Protein AF-0000000066121115 (afdb_homodimer)

InterPro domains:
  IPR004821 Cytidyltransferase-like domain [PF01467] (6-135)
  IPR004821 Cytidyltransferase-like domain [TIGR00125] (3-65)
  IPR014729 Rossmann-like alpha/beta/alpha sandwich fold [G3DSA:3.40.50.620] (1-118)
  IPR024902 FAD synthase RibL [MF_02115] (2-142)
  IPR050385 Archaeal FAD synthase [PTHR43793] (5-136)

Secondary structure (DSSP, 8-state):
-PEEEEEE---S--HHHHHHHHHHHTTSSEEEEEEPPGGG--SSPPPSS-HHHHHHHHHTBTT-SEEEE--SS-THHHHHHH--SEEEE-TT-HHHHHHHHHHHHHHT---EEEEPPP---SSTT---SHHHHHHHHHHHH-/-PEEEEEE---S--HHHHHHHHHHHTTSSEEEEEEPPGGG--SSPPPSS-HHHHHHHHHTBTT-SEEEE--SS-THHHHHHH--SEEEE-TT-HHHHHHHHHHHHHHT---EEEEPPP---SSTT---SHHHHHHHHHHHH-

Nearest PDB structures (foldseek):
  3glv-assembly1_B  TM=9.578E-01  e=1.097E-13  Thermoplasma volcanium GSS1
  5x3d-assembly1_A-2  TM=8.198E-01  e=6.774E-08  Streptomyces wedmorensis
  7yy8-assembly1_B-2  TM=6.835E-01  e=1.462E-06  Mycobacteroides abscessus
  3otw-assembly1_C  TM=7.338E-01  e=8.540E-06  Helicobacter pylori 26695
  3pxu-assembly1_A  TM=7.415E-01  e=1.109E-05  Burkholderia pseudomallei 1710b

Solvent-accessible surface area (backbone atoms only — not comparable to full-atom values): 15737 Å² total; per-residue (Å²): 134,42,32,16,33,38,66,45,64,59,56,58,83,35,63,40,55,53,51,42,48,49,50,37,28,72,71,27,77,39,21,36,35,36,24,44,31,58,83,62,43,74,92,50,80,65,58,89,55,47,52,68,54,33,24,53,57,50,46,44,27,53,63,40,73,40,50,36,71,44,39,82,85,43,76,56,57,56,47,62,74,67,59,39,47,29,38,36,36,54,58,84,47,65,81,48,52,65,56,49,51,49,53,31,54,77,69,68,49,82,52,46,79,46,70,31,74,80,81,75,71,89,51,92,78,54,55,61,42,49,68,57,50,51,51,49,43,34,68,72,72,85,134,44,32,14,31,37,67,45,62,58,57,58,84,35,61,41,56,52,52,42,47,51,52,38,29,73,70,28,78,40,21,37,35,36,26,44,33,58,84,61,44,74,90,52,80,64,57,88,55,46,53,67,55,32,24,54,57,51,46,44,27,54,62,39,73,40,50,37,70,44,38,81,85,43,76,56,58,54,46,63,74,65,58,39,44,29,37,36,37,55,59,83,46,66,82,48,52,64,53,48,52,48,51,31,54,77,68,69,50,80,53,46,79,46,69,31,72,79,80,75,71,91,53,93,78,55,54,61,43,46,67,57,48,51,51,49,42,36,70,73,72,85

Organism: Halalkalicoccus jeotgali (strain DSM 18796 / CECT 7217 / JCM 14584 / KCTC 4019 / B3) (NCBI:txid795797)

Radius of gyration: 20.2 Å; Cα contacts (8 Å, |Δi|>4): 516; chains: 2; bounding box: 43×60×42 Å

Foldseek 3Di:
DAEFEEEDQQQPDFVLVVQQLQQRLVVGVAYEYEHEAQLRPDPDDRGPDHSVVSQVVQCVDPSHPYGYYADNPDRCVVVVVVLGQEYEYEPPCVVVQVVVVVVCVVVVRNHHYYYGDDDDDPDPPGDNDPVVVVVVCVVPPD/DAEFEEEDQQQPDFVLVVQQLVQRLVVGVAYEYEHEAQLRPDPDDRGPDHSVVSQVVQCVDPSHPYGYYADNPDRCVVVVVVLGQEYEYEPPPVVVQVVVVVVCVVVVRNHHYYYGDGDDDPDPPGDNDPVVVVVVCVVPPD

pLDDT: mean 92.78, std 7.47, range [60.94, 98.81]

Structure (mmCIF, N/CA/C/O backbone):
data_AF-0000000066121115-model_v1
#
loop_
_entity.id
_entity.type
_entity.pdbx_description
1 polymer 'FAD synthase'
#
loop_
_atom_site.group_PDB
_atom_site.id
_atom_site.type_symbol
_atom_site.label_atom_id
_atom_site.label_alt_id
_atom_site.label_comp_id
_atom_site.label_asym_id
_atom_site.label_entity_id
_atom_site.label_seq_id
_atom_site.pdbx_PDB_ins_code
_atom_site.Cartn_x
_atom_site.Cartn_y
_atom_site.Cartn_z
_atom_site.occupancy
_atom_site.B_iso_or_equiv
_atom_site.auth_seq_id
_atom_site.auth_comp_id
_atom_site.auth_asym_id
_atom_site.auth_atom_id
_atom_site.pdbx_PDB_model_num
ATOM 1 N N . MET A 1 1 ? 21.984 -12.656 -12.969 1 90.56 1 MET A N 1
ATOM 2 C CA . MET A 1 1 ? 20.953 -11.938 -12.234 1 90.56 1 MET A CA 1
ATOM 3 C C . MET A 1 1 ? 19.734 -12.828 -11.977 1 90.56 1 MET A C 1
ATOM 5 O O . MET A 1 1 ? 19.25 -13.492 -12.891 1 90.56 1 MET A O 1
ATOM 9 N N . VAL A 1 2 ? 19.359 -13.062 -10.734 1 97.19 2 VAL A N 1
ATOM 10 C CA . VAL A 1 2 ? 18.281 -13.977 -10.352 1 97.19 2 VAL A CA 1
ATOM 11 C C . VAL A 1 2 ? 16.953 -13.227 -10.32 1 97.19 2 VAL A C 1
ATOM 13 O O . VAL A 1 2 ? 16.812 -12.227 -9.609 1 97.19 2 VAL A O 1
ATOM 16 N N . ARG A 1 3 ? 16.016 -13.664 -11.148 1 98.19 3 ARG A N 1
ATOM 17 C CA . ARG A 1 3 ? 14.672 -13.078 -11.203 1 98.19 3 ARG A CA 1
ATOM 18 C C . ARG A 1 3 ? 13.695 -13.883 -10.352 1 98.19 3 ARG A C 1
ATOM 20 O O . ARG A 1 3 ? 13.469 -15.07 -10.609 1 98.19 3 ARG A O 1
ATOM 27 N N . ALA A 1 4 ? 13.148 -13.227 -9.359 1 98.5 4 ALA A N 1
ATOM 28 C CA . ALA A 1 4 ? 12.094 -13.82 -8.547 1 98.5 4 ALA A CA 1
ATOM 29 C C . ALA A 1 4 ? 10.711 -13.375 -9.023 1 98.5 4 ALA A C 1
ATOM 31 O O . ALA A 1 4 ? 10.539 -12.242 -9.461 1 98.5 4 ALA A O 1
ATOM 32 N N . LEU A 1 5 ? 9.789 -14.32 -8.922 1 97.94 5 LEU A N 1
ATOM 33 C CA . LEU A 1 5 ? 8.422 -14.031 -9.344 1 97.94 5 LEU A CA 1
ATOM 34 C C . LEU A 1 5 ? 7.43 -14.383 -8.234 1 97.94 5 LEU A C 1
ATOM 36 O O . LEU A 1 5 ? 7.512 -15.461 -7.645 1 97.94 5 LEU A O 1
ATOM 40 N N . ALA A 1 6 ? 6.629 -13.438 -7.871 1 97.31 6 ALA A N 1
ATOM 41 C CA . ALA A 1 6 ? 5.484 -13.641 -6.984 1 97.31 6 ALA A CA 1
ATOM 42 C C . ALA A 1 6 ? 4.172 -13.359 -7.707 1 97.31 6 ALA A C 1
ATOM 44 O O . ALA A 1 6 ? 4.148 -12.625 -8.703 1 97.31 6 ALA A O 1
ATOM 45 N N . GLN A 1 7 ? 3.148 -13.969 -7.254 1 95.25 7 GLN A N 1
ATOM 46 C CA . GLN A 1 7 ? 1.838 -13.773 -7.867 1 95.25 7 GLN A CA 1
ATOM 47 C C . GLN A 1 7 ? 0.736 -13.742 -6.812 1 95.25 7 GLN A C 1
ATOM 49 O O . GLN A 1 7 ? 0.867 -14.367 -5.754 1 95.25 7 GLN A O 1
ATOM 54 N N . GLY A 1 8 ? -0.327 -12.992 -7.133 1 93.44 8 GLY A N 1
ATOM 55 C CA . GLY A 1 8 ? -1.457 -12.922 -6.219 1 93.44 8 GLY A CA 1
ATOM 56 C C . GLY A 1 8 ? -2.557 -11.992 -6.703 1 93.44 8 GLY A C 1
ATOM 57 O O . GLY A 1 8 ? -2.447 -11.398 -7.777 1 93.44 8 GLY A O 1
ATOM 58 N N . THR A 1 9 ? -3.652 -11.969 -5.941 1 94.06 9 THR A N 1
ATOM 59 C CA . THR A 1 9 ? -4.766 -11.07 -6.227 1 94.06 9 THR A CA 1
ATOM 60 C C . THR A 1 9 ? -4.473 -9.664 -5.707 1 94.06 9 THR A C 1
ATOM 62 O O . THR A 1 9 ? -4.652 -8.68 -6.426 1 94.06 9 THR A O 1
ATOM 65 N N . PHE A 1 10 ? -4.023 -9.547 -4.523 1 96.44 10 PHE A N 1
ATOM 66 C CA . PHE A 1 10 ? -3.604 -8.297 -3.902 1 96.44 10 PHE A CA 1
ATOM 67 C C . PHE A 1 10 ? -4.727 -7.266 -3.939 1 96.44 10 PHE A C 1
ATOM 69 O O . PHE A 1 10 ? -4.527 -6.137 -4.383 1 96.44 10 PHE A O 1
ATOM 76 N N . ASP A 1 11 ? -5.875 -7.703 -3.406 1 96.19 11 ASP A N 1
ATOM 77 C CA . ASP A 1 11 ? -7.035 -6.82 -3.434 1 96.19 11 ASP A CA 1
ATOM 78 C C . ASP A 1 11 ? -6.844 -5.625 -2.502 1 96.19 11 ASP A C 1
ATOM 80 O O . ASP A 1 11 ? -6.395 -4.562 -2.932 1 96.19 11 ASP A O 1
ATOM 84 N N . LEU A 1 12 ? -7.008 -5.785 -1.218 1 96.94 12 LEU A N 1
ATOM 85 C CA . LEU A 1 12 ? -6.645 -4.77 -0.236 1 96.94 12 LEU A CA 1
ATOM 86 C C . LEU A 1 12 ? -5.297 -5.094 0.406 1 96.94 12 LEU A C 1
ATOM 88 O O . LEU A 1 12 ? -5.184 -6.066 1.159 1 96.94 12 LEU A O 1
ATOM 92 N N . LEU A 1 13 ? -4.293 -4.211 0.086 1 97.75 13 LEU A N 1
ATOM 93 C CA . LEU A 1 13 ? -2.951 -4.469 0.593 1 97.75 13 LEU A CA 1
ATOM 94 C C . LEU A 1 13 ? -2.936 -4.461 2.119 1 97.75 13 LEU A C 1
ATOM 96 O O . LEU A 1 13 ? -3.598 -3.631 2.746 1 97.75 13 LEU A O 1
ATOM 100 N N . HIS A 1 14 ? -2.211 -5.336 2.67 1 97.62 14 HIS A N 1
ATOM 101 C CA . HIS A 1 14 ? -2.039 -5.512 4.109 1 97.62 14 HIS A CA 1
ATOM 102 C C . HIS A 1 14 ? -0.656 -6.062 4.434 1 97.62 14 HIS A C 1
ATOM 104 O O . HIS A 1 14 ? 0.078 -6.48 3.537 1 97.62 14 HIS A O 1
ATOM 110 N N . PRO A 1 15 ? -0.297 -6.094 5.719 1 97.38 15 PRO A N 1
ATOM 111 C CA . PRO A 1 15 ? 1.066 -6.48 6.09 1 97.38 15 PRO A CA 1
ATOM 112 C C . PRO A 1 15 ? 1.407 -7.91 5.676 1 97.38 15 PRO A C 1
ATOM 114 O O . PRO A 1 15 ? 2.574 -8.219 5.422 1 97.38 15 PRO A O 1
ATOM 117 N N . GLY A 1 16 ? 0.459 -8.75 5.574 1 96.31 16 GLY A N 1
ATOM 118 C CA . GLY A 1 16 ? 0.699 -10.078 5.047 1 96.31 16 GLY A CA 1
ATOM 119 C C . GLY A 1 16 ? 1.262 -10.078 3.639 1 96.31 16 GLY A C 1
ATOM 120 O O . GLY A 1 16 ? 2.164 -10.852 3.322 1 96.31 16 GLY A O 1
ATOM 121 N N . HIS A 1 17 ? 0.679 -9.242 2.773 1 97.31 17 HIS A N 1
ATOM 122 C CA . HIS A 1 17 ? 1.213 -9.086 1.425 1 97.31 17 HIS A CA 1
ATOM 123 C C . HIS A 1 17 ? 2.656 -8.594 1.457 1 97.31 17 HIS A C 1
ATOM 125 O O . HIS A 1 17 ? 3.502 -9.094 0.712 1 97.31 17 HIS A O 1
ATOM 131 N N . ILE A 1 18 ? 2.943 -7.586 2.314 1 98 18 ILE A N 1
ATOM 132 C CA . ILE A 1 18 ? 4.281 -7.008 2.398 1 98 18 ILE A CA 1
ATOM 133 C C . ILE A 1 18 ? 5.285 -8.078 2.809 1 98 18 ILE A C 1
ATOM 135 O O . ILE A 1 18 ? 6.344 -8.219 2.191 1 98 18 ILE A O 1
ATOM 139 N N . HIS A 1 19 ? 4.926 -8.828 3.791 1 97.44 19 HIS A N 1
ATOM 140 C CA . HIS A 1 19 ? 5.789 -9.914 4.242 1 97.44 19 HIS A CA 1
ATOM 141 C C . HIS A 1 19 ? 6.086 -10.891 3.111 1 97.44 19 HIS A C 1
ATOM 143 O O . HIS A 1 19 ? 7.246 -11.219 2.855 1 97.44 19 HIS A O 1
ATOM 149 N N . TYR A 1 20 ? 5.07 -11.312 2.408 1 97.38 20 TYR A N 1
ATOM 150 C CA . TYR A 1 20 ? 5.176 -12.227 1.278 1 97.38 20 TYR A CA 1
ATOM 151 C C . TYR A 1 20 ? 6.121 -11.672 0.217 1 97.38 20 TYR A C 1
ATOM 153 O O . TYR A 1 20 ? 7.047 -12.359 -0.215 1 97.38 20 TYR A O 1
ATOM 161 N N . LEU A 1 21 ? 5.98 -10.422 -0.111 1 98.31 21 LEU A N 1
ATOM 162 C CA . LEU A 1 21 ? 6.75 -9.82 -1.195 1 98.31 21 LEU A CA 1
ATOM 163 C C . LEU A 1 21 ? 8.18 -9.531 -0.752 1 98.31 21 LEU A C 1
ATOM 165 O O . LEU A 1 21 ? 9.109 -9.617 -1.554 1 98.31 21 LEU A O 1
ATOM 169 N N . GLU A 1 22 ? 8.375 -9.195 0.497 1 98.31 22 GLU A N 1
ATOM 170 C CA . GLU A 1 22 ? 9.727 -9.008 1.024 1 98.31 22 GLU A CA 1
ATOM 171 C C . GLU A 1 22 ? 10.508 -10.32 1.004 1 98.31 22 GLU A C 1
ATOM 173 O O . GLU A 1 22 ? 11.688 -10.336 0.645 1 98.31 22 GLU A O 1
ATOM 178 N N . GLU A 1 23 ? 9.805 -11.391 1.402 1 97.75 23 GLU A N 1
ATOM 179 C CA . GLU A 1 23 ? 10.445 -12.703 1.339 1 97.75 23 GLU A CA 1
ATOM 180 C C . GLU A 1 23 ? 10.82 -13.062 -0.095 1 97.75 23 GLU A C 1
ATOM 182 O O . GLU A 1 23 ? 11.922 -13.547 -0.352 1 97.75 23 GLU A O 1
ATOM 187 N N . ALA A 1 24 ? 9.906 -12.797 -0.986 1 98.12 24 ALA A N 1
ATOM 188 C CA . ALA A 1 24 ? 10.148 -13.094 -2.396 1 98.12 24 ALA A CA 1
ATOM 189 C C . ALA A 1 24 ? 11.32 -12.273 -2.928 1 98.12 24 ALA A C 1
ATOM 191 O O . ALA A 1 24 ? 12.18 -12.797 -3.648 1 98.12 24 ALA A O 1
ATOM 192 N N . ALA A 1 25 ? 11.391 -11.031 -2.514 1 98.56 25 ALA A N 1
ATOM 193 C CA . ALA A 1 25 ? 12.445 -10.125 -2.973 1 98.56 25 ALA A CA 1
ATOM 194 C C . ALA A 1 25 ? 13.82 -10.602 -2.5 1 98.56 25 ALA A C 1
ATOM 196 O O . ALA A 1 25 ? 14.82 -10.414 -3.193 1 98.56 25 ALA A O 1
ATOM 197 N N . ARG A 1 26 ? 13.875 -11.266 -1.383 1 97.81 26 ARG A N 1
ATOM 198 C CA . ARG A 1 26 ? 15.133 -11.742 -0.819 1 97.81 26 ARG A CA 1
ATOM 199 C C . ARG A 1 26 ? 15.633 -12.969 -1.574 1 97.81 26 ARG A C 1
ATOM 201 O O . ARG A 1 26 ? 16.797 -13.375 -1.413 1 97.81 26 ARG A O 1
ATOM 208 N N . MET A 1 27 ? 14.805 -13.484 -2.387 1 97.56 27 MET A N 1
ATOM 209 C CA . MET A 1 27 ? 15.156 -14.742 -3.047 1 97.56 27 MET A CA 1
ATOM 210 C C . MET A 1 27 ? 15.688 -14.484 -4.453 1 97.56 27 MET A C 1
ATOM 212 O O . MET A 1 27 ? 15.992 -15.43 -5.188 1 97.56 27 MET A O 1
ATOM 216 N N . GLY A 1 28 ? 15.812 -13.211 -4.898 1 97.69 28 GLY A N 1
ATOM 217 C CA . GLY A 1 28 ? 16.344 -12.836 -6.199 1 97.69 28 GLY A CA 1
ATOM 218 C C . GLY A 1 28 ? 16.922 -11.43 -6.223 1 97.69 28 GLY A C 1
ATOM 219 O O . GLY A 1 28 ? 16.922 -10.734 -5.203 1 97.69 28 GLY A O 1
ATOM 220 N N . ASP A 1 29 ? 17.469 -11.047 -7.395 1 98.06 29 ASP A N 1
ATOM 221 C CA . ASP A 1 29 ? 18.031 -9.711 -7.598 1 98.06 29 ASP A CA 1
ATOM 222 C C . ASP A 1 29 ? 16.953 -8.727 -8.039 1 98.06 29 ASP A C 1
ATOM 224 O O . ASP A 1 29 ? 17.094 -7.516 -7.844 1 98.06 29 ASP A O 1
ATOM 228 N N . GLU A 1 30 ? 15.914 -9.273 -8.68 1 98.31 30 GLU A N 1
ATOM 229 C CA . GLU A 1 30 ? 14.758 -8.516 -9.141 1 98.31 30 GLU A CA 1
ATOM 230 C C . GLU A 1 30 ? 13.461 -9.266 -8.852 1 98.31 30 GLU A C 1
ATOM 232 O O . GLU A 1 30 ? 13.375 -10.477 -9.055 1 98.31 30 GLU A O 1
ATOM 237 N N . LEU A 1 31 ? 12.508 -8.508 -8.391 1 98.81 31 LEU A N 1
ATOM 238 C CA . LEU A 1 31 ? 11.219 -9.125 -8.094 1 98.81 31 LEU A CA 1
ATOM 239 C C . LEU A 1 31 ? 10.164 -8.695 -9.102 1 98.81 31 LEU A C 1
ATOM 241 O O . LEU A 1 31 ? 9.922 -7.5 -9.281 1 98.81 31 LEU A O 1
ATOM 245 N N . TYR A 1 32 ? 9.594 -9.648 -9.812 1 98.75 32 TYR A N 1
ATOM 246 C CA . TYR A 1 32 ? 8.406 -9.484 -10.641 1 98.75 32 TYR A CA 1
ATOM 247 C C . TYR A 1 32 ? 7.152 -9.93 -9.891 1 98.75 32 TYR A C 1
ATOM 249 O O . TYR A 1 32 ? 7.145 -10.984 -9.258 1 98.75 32 TYR A O 1
ATOM 257 N N . VAL A 1 33 ? 6.176 -9.141 -9.93 1 98.62 33 VAL A N 1
ATOM 258 C CA . VAL A 1 33 ? 4.914 -9.508 -9.305 1 98.62 33 VAL A CA 1
ATOM 259 C C . VAL A 1 33 ? 3.797 -9.508 -10.344 1 98.62 33 VAL A C 1
ATOM 261 O O . VAL A 1 33 ? 3.566 -8.492 -11.016 1 98.62 33 VAL A O 1
ATOM 264 N N . ILE A 1 34 ? 3.137 -10.602 -10.5 1 97.56 34 ILE A N 1
ATOM 265 C CA . ILE A 1 34 ? 1.98 -10.711 -11.383 1 97.56 34 ILE A CA 1
ATOM 266 C C . ILE A 1 34 ? 0.695 -10.586 -10.57 1 97.56 34 ILE A C 1
ATOM 268 O O . ILE A 1 34 ? 0.464 -11.359 -9.633 1 97.56 34 ILE A O 1
ATOM 272 N N . VAL A 1 35 ? -0.089 -9.641 -10.914 1 96.94 35 VAL A N 1
ATOM 273 C CA . VAL A 1 35 ? -1.397 -9.445 -10.297 1 96.94 35 VAL A CA 1
ATOM 274 C C . VAL A 1 35 ? -2.471 -10.141 -11.133 1 96.94 35 VAL A C 1
ATOM 276 O O . VAL A 1 35 ? -2.604 -9.875 -12.328 1 96.94 35 VAL A O 1
ATOM 279 N N . ALA A 1 36 ? -3.219 -10.992 -10.469 1 94 36 ALA A N 1
ATOM 280 C CA . ALA A 1 36 ? -4.246 -11.773 -11.156 1 94 36 ALA A CA 1
ATOM 281 C C . ALA A 1 36 ? -5.352 -10.867 -11.688 1 94 36 ALA A C 1
ATOM 283 O O . ALA A 1 36 ? -5.773 -9.93 -11.016 1 94 36 ALA A O 1
ATOM 284 N N . ARG A 1 37 ? -5.75 -11.188 -12.914 1 92.62 37 ARG A N 1
ATOM 285 C CA . ARG A 1 37 ? -6.941 -10.516 -13.422 1 92.62 37 ARG A CA 1
ATOM 286 C C . ARG A 1 37 ? -8.203 -11.047 -12.758 1 92.62 37 ARG A C 1
ATOM 288 O O . ARG A 1 37 ? -8.258 -12.219 -12.375 1 92.62 37 ARG A O 1
ATOM 295 N N . SER A 1 38 ? -9.195 -10.164 -12.711 1 86.44 38 SER A N 1
ATOM 296 C CA . SER A 1 38 ? -10.438 -10.57 -12.055 1 86.44 38 SER A CA 1
ATOM 297 C C . SER A 1 38 ? -11 -11.836 -12.68 1 86.44 38 SER A C 1
ATOM 299 O O . SER A 1 38 ? -11.562 -12.68 -11.977 1 86.44 38 SER A O 1
ATOM 301 N N . ALA A 1 39 ? -10.836 -11.984 -13.977 1 81.88 39 ALA A N 1
ATOM 302 C CA . ALA A 1 39 ? -11.344 -13.148 -14.695 1 81.88 39 ALA A CA 1
ATOM 303 C C . ALA A 1 39 ? -10.641 -14.422 -14.242 1 81.88 39 ALA A C 1
ATOM 305 O O . ALA A 1 39 ? -11.18 -15.523 -14.391 1 81.88 39 ALA A O 1
ATOM 306 N N . ASN A 1 40 ? -9.492 -14.25 -13.672 1 76.69 40 ASN A N 1
ATOM 307 C CA . ASN A 1 40 ? -8.688 -15.398 -13.266 1 76.69 40 ASN A CA 1
ATOM 308 C C . ASN A 1 40 ? -8.852 -15.695 -11.773 1 76.69 40 ASN A C 1
ATOM 310 O O . ASN A 1 40 ? -8.234 -16.625 -11.25 1 76.69 40 ASN A O 1
ATOM 314 N N . VAL A 1 41 ? -9.672 -14.891 -11.125 1 74.06 41 VAL A N 1
ATOM 315 C CA . VAL A 1 41 ? -9.938 -15.125 -9.703 1 74.06 41 VAL A CA 1
ATOM 316 C C . VAL A 1 41 ? -11.18 -15.992 -9.547 1 74.06 41 VAL A C 1
ATOM 318 O O . VAL A 1 41 ? -12.305 -15.477 -9.508 1 74.06 41 VAL A O 1
ATOM 321 N N . THR A 1 42 ? -11.008 -17.219 -9.656 1 69.38 42 THR A N 1
ATOM 322 C CA . THR A 1 42 ? -12.156 -18.109 -9.766 1 69.38 42 THR A CA 1
ATOM 323 C C . THR A 1 42 ? -12.445 -18.797 -8.422 1 69.38 42 THR A C 1
ATOM 325 O O . THR A 1 42 ? -13.57 -19.234 -8.18 1 69.38 42 THR A O 1
ATOM 328 N N . HIS A 1 43 ? -11.547 -18.875 -7.598 1 67.44 43 HIS A N 1
ATOM 329 C CA . HIS A 1 43 ? -11.727 -19.641 -6.367 1 67.44 43 HIS A CA 1
ATOM 330 C C . HIS A 1 43 ? -12.062 -18.719 -5.195 1 67.44 43 HIS A C 1
ATOM 332 O O . HIS A 1 43 ? -12.055 -19.156 -4.039 1 67.44 43 HIS A O 1
ATOM 338 N N . LYS A 1 44 ? -12.258 -17.5 -5.445 1 70.62 44 LYS A N 1
ATOM 339 C CA . LYS A 1 44 ? -12.633 -16.531 -4.422 1 70.62 44 LYS A CA 1
ATOM 340 C C . LYS A 1 44 ? -13.5 -15.422 -5.008 1 70.62 44 LYS A C 1
ATOM 342 O O . LYS A 1 44 ? -13.742 -15.391 -6.215 1 70.62 44 LYS A O 1
ATOM 347 N N . ARG A 1 45 ? -14.062 -14.672 -4.176 1 81.62 45 ARG A N 1
ATOM 348 C CA . ARG A 1 45 ? -14.875 -13.547 -4.605 1 81.62 45 ARG A CA 1
ATOM 349 C C . ARG A 1 45 ? -14.062 -12.57 -5.453 1 81.62 45 ARG A C 1
ATOM 351 O O . ARG A 1 45 ? -12.867 -12.391 -5.227 1 81.62 45 ARG A O 1
ATOM 358 N N . ALA A 1 46 ? -14.688 -12.062 -6.469 1 89.06 46 ALA A N 1
ATOM 359 C CA . ALA A 1 46 ? -14.031 -11.07 -7.316 1 89.06 46 ALA A CA 1
ATOM 360 C C . ALA A 1 46 ? -13.438 -9.938 -6.48 1 89.06 46 ALA A C 1
ATOM 362 O O . ALA A 1 46 ? -14.047 -9.492 -5.508 1 89.06 46 ALA A O 1
ATOM 363 N N . PRO A 1 47 ? -12.32 -9.516 -6.852 1 94.44 47 PRO A N 1
ATOM 364 C CA . PRO A 1 47 ? -11.688 -8.445 -6.086 1 94.44 47 PRO A CA 1
ATOM 365 C C . PRO A 1 47 ? -12.523 -7.164 -6.062 1 94.44 47 PRO A C 1
ATOM 367 O O . PRO A 1 47 ? -13.242 -6.875 -7.02 1 94.44 47 PRO A O 1
ATOM 370 N N . VAL A 1 48 ? -12.461 -6.469 -4.996 1 95.5 48 VAL A N 1
ATOM 371 C CA . VAL A 1 48 ? -13.156 -5.199 -4.82 1 95.5 48 VAL A CA 1
ATOM 372 C C . VAL A 1 48 ? -12.555 -4.148 -5.754 1 95.5 48 VAL A C 1
ATOM 374 O O . VAL A 1 48 ? -13.281 -3.348 -6.348 1 95.5 48 VAL A O 1
ATOM 377 N N . LEU A 1 49 ? -11.273 -4.176 -5.914 1 97 49 LEU A N 1
ATOM 378 C CA . LEU A 1 49 ? -10.555 -3.15 -6.664 1 97 49 LEU A CA 1
ATOM 379 C C . LEU A 1 49 ? -10.242 -3.633 -8.078 1 97 49 LEU A C 1
ATOM 381 O O . LEU A 1 49 ? -10.047 -4.828 -8.297 1 97 49 LEU A O 1
ATOM 385 N N . ASP A 1 50 ? -10.102 -2.682 -8.969 1 96.25 50 ASP A N 1
ATOM 386 C CA . ASP A 1 50 ? -9.742 -2.961 -10.359 1 96.25 50 ASP A CA 1
ATOM 387 C C . ASP A 1 50 ? -8.32 -3.52 -10.445 1 96.25 50 ASP A C 1
ATOM 389 O O . ASP A 1 50 ? -7.438 -3.115 -9.68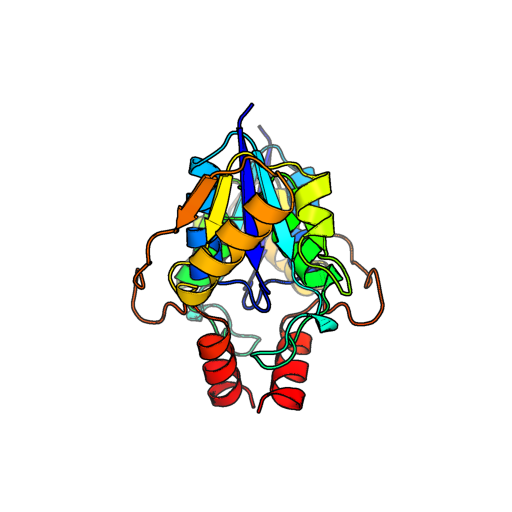8 1 96.25 50 ASP A O 1
ATOM 393 N N . GLY A 1 51 ? -8.148 -4.402 -11.484 1 96.5 51 GLY A N 1
ATOM 394 C CA . GLY A 1 51 ? -6.844 -5.023 -11.664 1 96.5 51 GLY A CA 1
ATOM 395 C C . GLY A 1 51 ? -5.734 -4.02 -11.898 1 96.5 51 GLY A C 1
ATOM 396 O O . GLY A 1 51 ? -4.617 -4.191 -11.398 1 96.5 51 GLY A O 1
ATOM 397 N N . ARG A 1 52 ? -6.02 -2.973 -12.641 1 97 52 ARG A N 1
ATOM 398 C CA . ARG A 1 52 ? -5.016 -1.95 -12.922 1 97 52 ARG A CA 1
ATOM 399 C C . ARG A 1 52 ? -4.617 -1.214 -11.648 1 97 52 ARG A C 1
ATOM 401 O O . ARG A 1 52 ? -3.436 -0.931 -11.438 1 97 52 ARG A O 1
ATOM 408 N N . GLN A 1 53 ? -5.57 -0.937 -10.852 1 97.94 53 GLN A N 1
ATOM 409 C CA . GLN A 1 53 ? -5.293 -0.286 -9.57 1 97.94 53 GLN A CA 1
ATOM 410 C C . GLN A 1 53 ? -4.457 -1.186 -8.672 1 97.94 53 GLN A C 1
ATOM 412 O O . GLN A 1 53 ? -3.51 -0.723 -8.023 1 97.94 53 GLN A O 1
ATOM 417 N N . ARG A 1 54 ? -4.836 -2.414 -8.625 1 98.19 54 ARG A N 1
ATOM 418 C CA . ARG A 1 54 ? -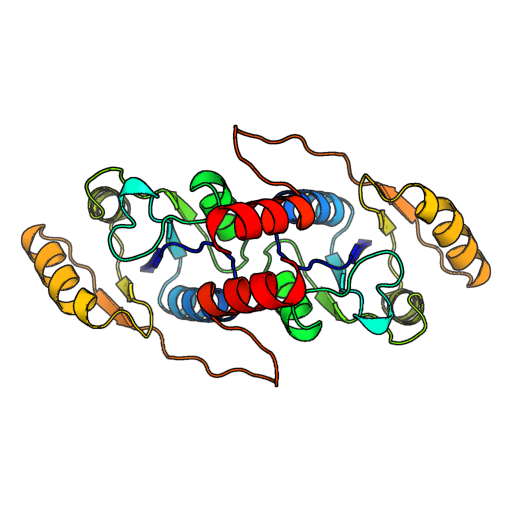4.074 -3.354 -7.809 1 98.19 54 ARG A CA 1
ATOM 419 C C . ARG A 1 54 ? -2.631 -3.451 -8.289 1 98.19 54 ARG A C 1
ATOM 421 O O . ARG A 1 54 ? -1.698 -3.439 -7.484 1 98.19 54 ARG A O 1
ATOM 428 N N . ARG A 1 55 ? -2.424 -3.482 -9.586 1 98.19 55 ARG A N 1
ATOM 429 C CA . ARG A 1 55 ? -1.086 -3.508 -10.164 1 98.19 55 ARG A CA 1
ATOM 430 C C . ARG A 1 55 ? -0.307 -2.248 -9.805 1 98.19 55 ARG A C 1
ATOM 432 O O . ARG A 1 55 ? 0.859 -2.324 -9.414 1 98.19 55 ARG A O 1
ATOM 439 N N . ASP A 1 56 ? -0.959 -1.095 -9.961 1 98.06 56 ASP A N 1
ATOM 440 C CA . ASP A 1 56 ? -0.306 0.177 -9.672 1 98.06 56 ASP A CA 1
ATOM 441 C C . ASP A 1 56 ? 0.118 0.25 -8.203 1 98.06 56 ASP A C 1
ATOM 443 O O . ASP A 1 56 ? 1.209 0.732 -7.891 1 98.06 56 ASP A O 1
ATOM 447 N N . MET A 1 57 ? -0.714 -0.239 -7.32 1 98.56 57 MET A N 1
ATOM 448 C CA . MET A 1 57 ? -0.408 -0.227 -5.891 1 98.56 57 MET A CA 1
ATOM 449 C C . MET A 1 57 ? 0.772 -1.141 -5.582 1 98.56 57 MET A C 1
ATOM 451 O O . MET A 1 57 ? 1.657 -0.776 -4.805 1 98.56 57 MET A O 1
ATOM 455 N N . ILE A 1 58 ? 0.794 -2.291 -6.191 1 98.75 58 ILE A N 1
ATOM 456 C CA . ILE A 1 58 ? 1.912 -3.217 -6.043 1 98.75 58 ILE A CA 1
ATOM 457 C C . ILE A 1 58 ? 3.193 -2.562 -6.551 1 98.75 58 ILE A C 1
ATOM 459 O O . ILE A 1 58 ? 4.242 -2.65 -5.906 1 98.75 58 ILE A O 1
ATOM 463 N N . GLY A 1 59 ? 3.088 -1.879 -7.66 1 98.62 59 GLY A N 1
ATOM 464 C CA . GLY A 1 59 ? 4.242 -1.235 -8.273 1 98.62 59 GLY A CA 1
ATOM 465 C C . GLY A 1 59 ? 4.805 -0.105 -7.43 1 98.62 59 GLY A C 1
ATOM 466 O O . GLY A 1 59 ? 5.945 0.32 -7.641 1 98.62 59 GLY A O 1
ATOM 467 N N . ALA A 1 60 ? 4.051 0.338 -6.504 1 98.62 60 ALA A N 1
ATOM 468 C CA . ALA A 1 60 ? 4.465 1.457 -5.66 1 98.62 60 ALA A CA 1
ATOM 469 C C . ALA A 1 60 ? 5.281 0.973 -4.465 1 98.62 60 ALA A C 1
ATOM 471 O O . ALA A 1 60 ? 5.852 1.779 -3.73 1 98.62 60 ALA A O 1
ATOM 472 N N . LEU A 1 61 ? 5.363 -0.316 -4.199 1 98.75 61 LEU A N 1
ATOM 473 C CA . LEU A 1 61 ? 6.078 -0.881 -3.059 1 98.75 61 LEU A CA 1
ATOM 474 C C . LEU A 1 61 ? 7.582 -0.869 -3.299 1 98.75 61 LEU A C 1
ATOM 476 O O . LEU A 1 61 ? 8.039 -1.129 -4.414 1 98.75 61 LEU A O 1
ATOM 480 N N . GLU A 1 62 ? 8.359 -0.697 -2.293 1 98.56 62 GLU A N 1
ATOM 481 C CA . GLU A 1 62 ? 9.805 -0.559 -2.361 1 98.56 62 GLU A CA 1
ATOM 482 C C . GLU A 1 62 ? 10.461 -1.83 -2.898 1 98.56 62 GLU A C 1
ATOM 484 O O . GLU A 1 62 ? 11.414 -1.764 -3.674 1 98.56 62 GLU A O 1
ATOM 489 N N . VAL A 1 63 ? 9.938 -2.926 -2.582 1 98.44 63 VAL A N 1
ATOM 490 C CA . VAL A 1 63 ? 10.625 -4.191 -2.824 1 98.44 63 VAL A CA 1
ATOM 491 C C . VAL A 1 63 ? 10.281 -4.707 -4.219 1 98.44 63 VAL A C 1
ATOM 493 O O . VAL A 1 63 ? 10.883 -5.676 -4.695 1 98.44 63 VAL A O 1
ATOM 496 N N . VAL A 1 64 ? 9.344 -4.09 -4.906 1 98.81 64 VAL A N 1
ATOM 497 C CA . VAL A 1 64 ? 8.867 -4.598 -6.188 1 98.81 64 VAL A CA 1
ATOM 498 C C . VAL A 1 64 ? 9.555 -3.855 -7.328 1 98.81 64 VAL A C 1
ATOM 500 O O . VAL A 1 64 ? 9.477 -2.627 -7.418 1 98.81 64 VAL A O 1
ATOM 503 N N . ASP A 1 65 ? 10.203 -4.594 -8.227 1 98.69 65 ASP A N 1
ATOM 504 C CA . ASP A 1 65 ? 10.867 -3.994 -9.383 1 98.69 65 ASP A CA 1
ATOM 505 C C . ASP A 1 65 ? 9.922 -3.885 -10.57 1 98.69 65 ASP A C 1
ATOM 507 O O . ASP A 1 65 ? 9.969 -2.908 -11.32 1 98.69 65 ASP A O 1
ATOM 511 N N . HIS A 1 66 ? 9.07 -4.91 -10.727 1 98.56 66 HIS A N 1
ATOM 512 C CA . HIS A 1 66 ? 8.125 -4.945 -11.844 1 98.56 66 HIS A CA 1
ATOM 513 C C . HIS A 1 66 ? 6.773 -5.488 -11.398 1 98.56 66 HIS A C 1
ATOM 515 O O . HIS A 1 66 ? 6.703 -6.547 -10.766 1 98.56 66 HIS A O 1
ATOM 521 N N . ALA A 1 67 ? 5.75 -4.793 -11.672 1 98.69 67 ALA A N 1
ATOM 522 C CA . ALA A 1 67 ? 4.379 -5.234 -11.438 1 98.69 67 ALA A CA 1
ATOM 523 C C . ALA A 1 67 ? 3.594 -5.305 -12.75 1 98.69 67 ALA A C 1
ATOM 525 O O . ALA A 1 67 ? 3.551 -4.332 -13.508 1 98.69 67 ALA A O 1
ATOM 526 N N . LEU A 1 68 ? 2.977 -6.379 -13 1 97.88 68 LEU A N 1
ATOM 527 C CA . LEU A 1 68 ? 2.225 -6.539 -14.242 1 97.88 68 LEU A CA 1
ATOM 528 C C . LEU A 1 68 ? 0.905 -7.262 -13.992 1 97.88 68 LEU A C 1
ATOM 530 O O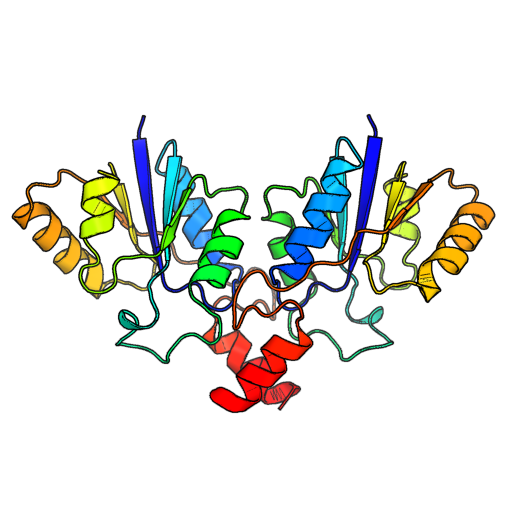 . LEU A 1 68 ? 0.766 -7.98 -13 1 97.88 68 LEU A O 1
ATOM 534 N N . LEU A 1 69 ? -0.006 -7.035 -14.906 1 96.44 69 LEU A N 1
ATOM 535 C CA . LEU A 1 69 ? -1.255 -7.793 -14.891 1 96.44 69 LEU A CA 1
ATOM 536 C C . LEU A 1 69 ? -1.075 -9.156 -15.555 1 96.44 69 LEU A C 1
ATOM 538 O O . L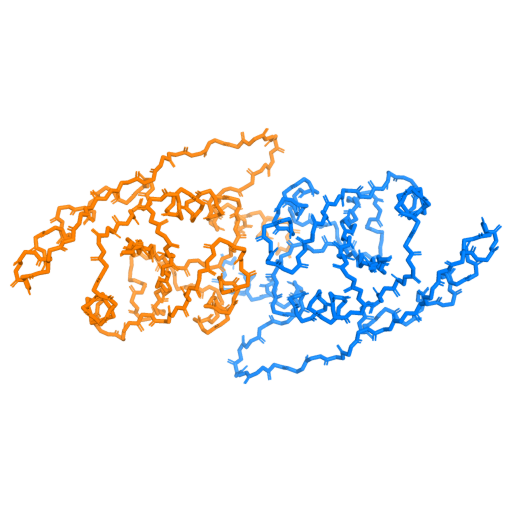EU A 1 69 ? -0.398 -9.266 -16.578 1 96.44 69 LEU A O 1
ATOM 542 N N . GLY A 1 70 ? -1.685 -10.094 -14.922 1 94.94 70 GLY A N 1
ATOM 543 C CA . GLY A 1 70 ? -1.652 -11.414 -15.516 1 94.94 70 GLY A CA 1
ATOM 544 C C . GLY A 1 70 ? -2.346 -11.477 -16.859 1 94.94 70 GLY A C 1
ATOM 545 O O . GLY A 1 70 ? -2.717 -10.445 -17.422 1 94.94 70 GLY A O 1
ATOM 546 N N . HIS A 1 71 ? -2.334 -12.648 -17.375 1 92.44 71 HIS A N 1
ATOM 547 C CA . HIS A 1 71 ? -2.986 -12.914 -18.656 1 92.44 71 HIS A CA 1
ATOM 548 C C . HIS A 1 71 ? -4.461 -13.25 -18.453 1 92.44 71 HIS A C 1
ATOM 550 O O . HIS A 1 71 ? -4.848 -13.773 -17.406 1 92.44 71 HIS A O 1
ATOM 556 N N . GLU A 1 72 ? -5.258 -13.008 -19.453 1 90.12 72 GLU A N 1
ATOM 557 C CA . GLU A 1 72 ? -6.707 -13.172 -19.344 1 90.12 72 GLU A CA 1
ATOM 558 C C . GLU A 1 72 ? -7.086 -14.641 -19.188 1 90.12 72 GLU A C 1
ATOM 560 O O . GLU A 1 72 ? -8.055 -14.969 -18.516 1 90.12 72 GLU A O 1
ATOM 565 N N . SER A 1 73 ? -6.293 -15.516 -19.797 1 86.75 73 SER A N 1
ATOM 566 C CA . SER A 1 73 ? -6.762 -16.891 -19.812 1 86.75 73 SER A CA 1
ATOM 567 C C . SER A 1 73 ? -5.66 -17.859 -19.391 1 86.75 73 SER A C 1
ATOM 569 O O . SER A 1 73 ? -5.941 -18.984 -18.969 1 86.75 73 SER A O 1
ATOM 571 N N . ASP A 1 74 ? -4.41 -17.438 -19.531 1 87.81 74 ASP A N 1
ATOM 572 C CA . ASP A 1 74 ? -3.297 -18.328 -19.25 1 87.81 74 ASP A CA 1
ATOM 573 C C . ASP A 1 74 ? -2.271 -17.672 -18.328 1 87.81 74 ASP A C 1
ATOM 575 O O . ASP A 1 74 ? -1.489 -16.828 -18.781 1 87.81 74 ASP A O 1
ATOM 579 N N . ILE A 1 75 ? -2.18 -18.188 -17.109 1 83.38 75 ILE A N 1
ATOM 580 C CA . ILE A 1 75 ? -1.34 -17.562 -16.094 1 83.38 75 ILE A CA 1
ATOM 581 C C . ILE A 1 75 ? 0.132 -17.797 -16.422 1 83.38 75 ILE A C 1
ATOM 583 O O . ILE A 1 75 ? 1.012 -17.125 -15.875 1 83.38 75 ILE A O 1
ATOM 587 N N . PHE A 1 76 ? 0.464 -18.641 -17.359 1 89.69 76 PHE A N 1
ATOM 588 C CA . PHE A 1 76 ? 1.854 -19 -17.625 1 89.69 76 PHE A CA 1
ATOM 589 C C . PHE A 1 76 ? 2.43 -18.125 -18.734 1 89.69 76 PHE A C 1
ATOM 591 O O . PHE A 1 76 ? 3.646 -18.062 -18.922 1 89.69 76 PHE A O 1
ATOM 598 N N . VAL A 1 77 ? 1.581 -17.453 -19.453 1 92.06 77 VAL A N 1
ATOM 599 C CA . VAL A 1 77 ? 2.057 -16.609 -20.547 1 92.06 77 VAL A CA 1
ATOM 600 C C . VAL A 1 77 ? 3.014 -15.555 -20 1 92.06 77 VAL A C 1
ATOM 602 O O . VAL A 1 77 ? 4.164 -15.461 -20.438 1 92.06 77 VAL A O 1
ATOM 605 N N . PRO A 1 78 ? 2.555 -14.859 -18.953 1 94.25 78 PRO A N 1
ATOM 606 C CA . PRO A 1 78 ? 3.518 -13.898 -18.422 1 94.25 78 PRO A CA 1
ATOM 607 C C . PRO A 1 78 ? 4.73 -14.562 -17.781 1 94.25 78 PRO A C 1
ATOM 609 O O . PRO A 1 78 ? 5.828 -14 -17.797 1 94.25 78 PRO A O 1
ATOM 612 N N . ILE A 1 79 ? 4.613 -15.688 -17.219 1 93.5 79 ILE A N 1
ATOM 613 C CA . ILE A 1 79 ? 5.723 -16.406 -16.594 1 93.5 79 ILE A CA 1
ATOM 614 C C . ILE A 1 79 ? 6.777 -16.734 -17.641 1 93.5 79 ILE A C 1
ATOM 616 O O . ILE A 1 79 ? 7.977 -16.547 -17.422 1 93.5 79 ILE A O 1
ATOM 620 N N . GLU A 1 80 ? 6.332 -17.203 -18.781 1 93.56 80 GLU A N 1
ATOM 621 C CA . GLU A 1 80 ? 7.234 -17.531 -19.875 1 93.56 80 GLU A CA 1
ATOM 622 C C . GLU A 1 80 ? 7.969 -16.297 -20.391 1 93.56 80 GLU A C 1
ATOM 624 O O . GLU A 1 80 ? 9.164 -16.359 -20.688 1 93.56 80 GLU A O 1
ATOM 629 N N . GLU A 1 81 ? 7.242 -15.203 -20.453 1 94.06 81 GLU A N 1
ATOM 630 C CA . GLU A 1 81 ? 7.816 -13.953 -20.938 1 94.06 81 GLU A CA 1
ATOM 631 C C . GLU A 1 81 ? 8.883 -13.422 -19.984 1 94.06 81 GLU A C 1
ATOM 633 O O . GLU A 1 81 ? 9.93 -12.938 -20.422 1 94.06 81 GLU A O 1
ATOM 638 N N . ILE A 1 82 ? 8.617 -13.586 -18.719 1 95.19 82 ILE A N 1
ATOM 639 C CA . ILE A 1 82 ? 9.523 -13.078 -17.688 1 95.19 82 ILE A CA 1
ATOM 640 C C . ILE A 1 82 ? 10.727 -14.016 -17.547 1 95.19 82 ILE A C 1
ATOM 642 O O . ILE A 1 82 ? 11.844 -13.562 -17.297 1 95.19 82 ILE A O 1
ATOM 646 N N . ASP A 1 83 ? 10.477 -15.336 -17.75 1 94.62 83 ASP A N 1
ATOM 647 C CA . ASP A 1 83 ? 11.5 -16.359 -17.609 1 94.62 83 ASP A CA 1
ATOM 648 C C . ASP A 1 83 ? 12.195 -16.266 -16.25 1 94.62 83 ASP A C 1
ATOM 650 O O . ASP A 1 83 ? 13.414 -16.109 -16.188 1 94.62 83 ASP A O 1
ATOM 654 N N . PRO A 1 84 ? 11.438 -16.438 -15.156 1 96.69 84 PRO A N 1
ATOM 655 C CA . PRO A 1 84 ? 12.016 -16.297 -13.812 1 96.69 84 PRO A CA 1
ATOM 656 C C . PRO A 1 84 ? 12.93 -17.453 -13.43 1 96.69 84 PRO A C 1
ATOM 658 O O . PRO A 1 84 ? 12.852 -18.531 -14.023 1 96.69 84 PRO A O 1
ATOM 661 N N . ASP A 1 85 ? 13.805 -17.172 -12.523 1 97.38 85 ASP A N 1
ATOM 662 C CA . ASP A 1 85 ? 14.672 -18.203 -11.961 1 97.38 85 ASP A CA 1
ATOM 663 C C . ASP A 1 85 ? 14 -18.922 -10.789 1 97.38 85 ASP A C 1
ATOM 665 O O . ASP A 1 85 ? 14.273 -20.094 -10.523 1 97.38 85 ASP A O 1
ATOM 669 N N . VAL A 1 86 ? 13.102 -18.188 -10.078 1 97.56 86 VAL A N 1
ATOM 670 C CA . VAL A 1 86 ? 12.422 -18.75 -8.922 1 97.56 86 VAL A CA 1
ATOM 671 C C . VAL A 1 86 ? 11.008 -18.188 -8.828 1 97.56 86 VAL A C 1
ATOM 673 O O . VAL A 1 86 ? 10.797 -16.984 -9.031 1 97.56 86 VAL A O 1
ATOM 676 N N . ILE A 1 87 ? 10.07 -19.031 -8.609 1 96.69 87 ILE A N 1
ATOM 677 C CA . ILE A 1 87 ? 8.695 -18.641 -8.297 1 96.69 87 ILE A CA 1
ATOM 678 C C . ILE A 1 87 ? 8.438 -18.828 -6.801 1 96.69 87 ILE A C 1
ATOM 680 O O . ILE A 1 87 ? 8.703 -19.891 -6.242 1 96.69 87 ILE A O 1
ATOM 684 N N . VAL A 1 88 ? 7.977 -17.781 -6.18 1 96.56 88 VAL A N 1
ATOM 685 C CA . VAL A 1 88 ? 7.715 -17.812 -4.746 1 96.56 88 VAL A CA 1
ATOM 686 C C . VAL A 1 88 ? 6.207 -17.859 -4.496 1 96.56 88 VAL A C 1
ATOM 688 O O . VAL A 1 88 ? 5.473 -16.953 -4.902 1 96.56 88 VAL A O 1
ATOM 691 N N . LEU A 1 89 ? 5.773 -18.875 -3.805 1 94.5 89 LEU A N 1
ATOM 692 C CA . LEU A 1 89 ? 4.363 -19.047 -3.48 1 94.5 89 LEU A CA 1
ATOM 693 C C . LEU A 1 89 ? 4.055 -18.516 -2.09 1 94.5 89 LEU A C 1
ATOM 695 O O . LEU A 1 89 ? 4.926 -18.5 -1.218 1 94.5 89 LEU A O 1
ATOM 699 N N . GLY A 1 90 ? 2.777 -18.047 -1.972 1 90.81 90 GLY A N 1
ATOM 700 C CA . GLY A 1 90 ? 2.334 -17.656 -0.644 1 90.81 90 GLY A CA 1
ATOM 701 C C . GLY A 1 90 ? 2.293 -18.812 0.338 1 90.81 90 GLY A C 1
ATOM 702 O O . GLY A 1 90 ? 2.244 -19.969 -0.067 1 90.81 90 GLY A O 1
ATOM 703 N N . HIS A 1 91 ? 2.254 -18.469 1.587 1 83.75 91 HIS A N 1
ATOM 704 C CA . HIS A 1 91 ? 2.334 -19.469 2.641 1 83.75 91 HIS A CA 1
ATOM 705 C C . HIS A 1 91 ? 1.146 -20.422 2.586 1 83.75 91 HIS A C 1
ATOM 707 O O . HIS A 1 91 ? 1.27 -21.594 2.939 1 83.75 91 HIS A O 1
ATOM 713 N N . ASP A 1 92 ? 0.005 -19.906 2.131 1 72.56 92 ASP A N 1
ATOM 714 C CA . ASP A 1 92 ? -1.198 -20.719 2.186 1 72.56 92 ASP A CA 1
ATOM 715 C C . ASP A 1 92 ? -1.493 -21.359 0.828 1 72.56 92 ASP A C 1
ATOM 717 O O . ASP A 1 92 ? -2.555 -21.953 0.632 1 72.56 92 ASP A O 1
AT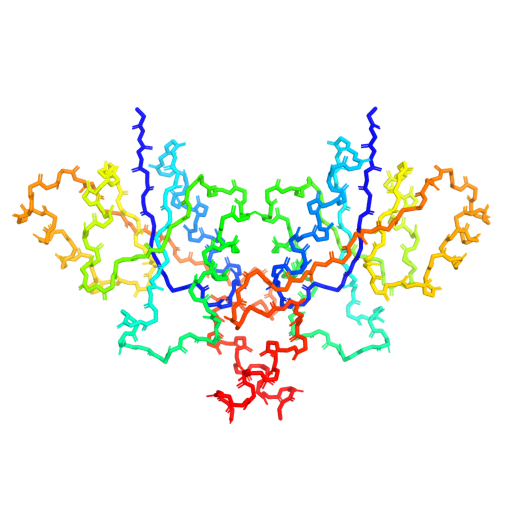OM 721 N N . GLN A 1 93 ? -0.632 -21.25 -0.082 1 73.56 93 GLN A N 1
ATOM 722 C CA . GLN A 1 93 ? -0.888 -21.734 -1.433 1 73.56 93 GLN A CA 1
ATOM 723 C C . GLN A 1 93 ? -0.281 -23.109 -1.643 1 73.56 93 GLN A C 1
ATOM 725 O O . GLN A 1 93 ? 0.414 -23.359 -2.633 1 73.56 93 GLN A O 1
ATOM 730 N N . HIS A 1 94 ? -0.565 -24.141 -0.868 1 64.88 94 HIS A N 1
ATOM 731 C CA . HIS A 1 94 ? 0.033 -25.469 -0.887 1 64.88 94 HIS A CA 1
ATOM 732 C C . HIS A 1 94 ? -0.372 -26.234 -2.141 1 64.88 94 HIS A C 1
ATOM 734 O O . HIS A 1 94 ? 0.462 -26.891 -2.766 1 64.88 94 HIS A O 1
ATOM 740 N N . HIS A 1 95 ? -1.549 -26.219 -2.521 1 60.94 95 HIS A N 1
ATOM 741 C CA . HIS A 1 95 ? -2.061 -27.062 -3.604 1 60.94 95 HIS A CA 1
ATOM 742 C C . HIS A 1 95 ? -1.554 -26.578 -4.957 1 60.94 95 HIS A C 1
ATOM 744 O O . HIS A 1 95 ? -1.501 -27.344 -5.918 1 60.94 95 HIS A O 1
ATOM 750 N N . ASP A 1 96 ? -0.897 -25.469 -4.871 1 71.62 96 ASP A N 1
ATOM 751 C CA . ASP A 1 96 ? -0.5 -24.844 -6.129 1 71.62 96 ASP A CA 1
ATOM 752 C C . ASP A 1 96 ? 0.942 -25.188 -6.484 1 71.62 96 ASP A C 1
ATOM 754 O O . ASP A 1 96 ? 1.284 -25.312 -7.664 1 71.62 96 ASP A O 1
ATOM 758 N N . GLU A 1 97 ? 1.618 -25.703 -5.543 1 82.75 97 GLU A N 1
ATOM 759 C CA . GLU A 1 97 ? 3.043 -25.891 -5.805 1 82.75 97 GLU A CA 1
ATOM 760 C C . GLU A 1 97 ? 3.277 -27.016 -6.801 1 82.75 97 GLU A C 1
ATOM 762 O O . GLU A 1 97 ? 3.992 -26.844 -7.793 1 82.75 97 GLU A O 1
ATOM 767 N N . ALA A 1 98 ? 2.699 -28.172 -6.648 1 82.69 98 ALA A N 1
ATOM 768 C CA . ALA A 1 98 ? 2.879 -29.312 -7.535 1 82.69 98 ALA A CA 1
ATOM 769 C C . ALA A 1 98 ? 2.344 -29.016 -8.93 1 82.69 98 ALA A C 1
ATOM 771 O O . ALA A 1 98 ? 2.955 -29.406 -9.93 1 82.69 98 ALA A O 1
ATOM 772 N N . ALA A 1 99 ? 1.252 -28.344 -8.891 1 83.69 99 ALA A N 1
ATOM 773 C CA . ALA A 1 99 ? 0.625 -28 -10.164 1 83.69 99 ALA A CA 1
ATOM 774 C C . ALA A 1 99 ? 1.501 -27.031 -10.961 1 83.69 99 ALA A C 1
ATOM 776 O O . ALA A 1 99 ? 1.665 -27.188 -12.172 1 83.69 99 ALA A O 1
ATOM 777 N N . ILE A 1 100 ? 2.074 -26.156 -10.273 1 87.25 100 ILE A N 1
ATOM 778 C CA . ILE A 1 100 ? 2.928 -25.172 -10.922 1 87.25 100 ILE A CA 1
ATOM 779 C C . ILE A 1 100 ? 4.203 -25.828 -11.43 1 87.25 100 ILE A C 1
ATOM 781 O O . ILE A 1 100 ? 4.621 -25.609 -12.562 1 87.25 100 ILE A O 1
ATOM 785 N N . GLU A 1 101 ? 4.777 -26.719 -10.648 1 88.06 101 GLU A N 1
ATOM 786 C CA . GLU A 1 101 ? 5.992 -27.422 -11.047 1 88.06 101 GLU A CA 1
ATOM 787 C C . GLU A 1 101 ? 5.762 -28.266 -12.297 1 88.06 101 GLU A C 1
ATOM 789 O O . GLU A 1 101 ? 6.59 -28.281 -13.203 1 88.06 101 GLU A O 1
ATOM 794 N N . ARG A 1 102 ? 4.656 -28.922 -12.266 1 89.62 102 ARG A N 1
ATOM 795 C CA . ARG A 1 102 ? 4.312 -29.766 -13.406 1 89.62 102 ARG A CA 1
ATOM 796 C C . ARG A 1 102 ? 4.141 -28.922 -14.672 1 89.62 102 ARG A C 1
ATOM 798 O O . ARG A 1 102 ? 4.645 -29.297 -15.734 1 89.62 102 ARG A O 1
ATOM 805 N N . ALA A 1 103 ? 3.424 -27.875 -14.484 1 88.06 103 ALA A N 1
ATOM 806 C CA . ALA A 1 103 ? 3.156 -27 -15.625 1 88.06 103 ALA A CA 1
ATOM 807 C C . ALA A 1 103 ? 4.449 -26.391 -16.172 1 88.06 103 ALA A C 1
ATOM 809 O O . ALA A 1 103 ? 4.625 -26.281 -17.391 1 88.06 103 ALA A O 1
ATOM 810 N N . LEU A 1 104 ? 5.348 -26.016 -15.289 1 90.25 104 LEU A N 1
ATOM 811 C CA . LEU A 1 104 ? 6.648 -25.5 -15.695 1 90.25 104 LEU A CA 1
ATOM 812 C C . LEU A 1 104 ? 7.445 -26.547 -16.453 1 90.25 104 LEU A C 1
ATOM 814 O O . LEU A 1 104 ? 8.055 -26.25 -17.484 1 90.25 104 LEU A O 1
ATOM 818 N N . GLY A 1 105 ? 7.465 -27.719 -15.953 1 90.19 105 GLY A N 1
ATOM 819 C CA . GLY A 1 105 ? 8.141 -28.828 -16.625 1 90.19 105 GLY A CA 1
ATOM 820 C C . GLY A 1 105 ? 7.598 -29.094 -18.016 1 90.19 105 GLY A C 1
ATOM 821 O O . GLY A 1 105 ? 8.367 -29.25 -18.969 1 90.19 105 GLY A O 1
ATOM 822 N N . ASP A 1 106 ? 6.309 -29.125 -18.094 1 92.06 106 ASP A N 1
ATOM 823 C CA . ASP A 1 106 ? 5.637 -29.391 -19.359 1 92.06 106 ASP A CA 1
ATOM 824 C C . ASP A 1 106 ? 6.004 -28.344 -20.406 1 92.06 106 ASP A C 1
ATOM 826 O O . ASP A 1 106 ? 6.047 -28.641 -21.609 1 92.06 106 ASP A O 1
ATOM 830 N N . ARG A 1 107 ? 6.324 -27.188 -19.906 1 90.81 107 ARG A N 1
ATOM 831 C CA . ARG A 1 107 ? 6.613 -26.078 -20.797 1 90.81 107 ARG A CA 1
ATOM 832 C C . ARG A 1 107 ? 8.117 -25.906 -21 1 90.81 107 ARG A C 1
ATOM 834 O O . ARG A 1 107 ? 8.555 -25.047 -21.766 1 90.81 107 ARG A O 1
ATOM 841 N N . GLY A 1 108 ? 8.859 -26.688 -20.234 1 89.81 108 GLY A N 1
ATOM 842 C CA . GLY A 1 108 ? 10.312 -26.656 -20.359 1 89.81 108 GLY A CA 1
ATOM 843 C C . GLY A 1 108 ? 10.938 -25.438 -19.703 1 89.81 108 GLY A C 1
ATOM 844 O O . GLY A 1 108 ? 11.953 -24.922 -20.188 1 89.81 108 GLY A O 1
ATOM 845 N N . ILE A 1 109 ? 10.234 -24.875 -18.781 1 87.62 109 ILE A N 1
ATOM 846 C CA . ILE A 1 109 ? 10.75 -23.703 -18.078 1 87.62 109 ILE A CA 1
ATOM 847 C C . ILE A 1 109 ? 11.562 -24.156 -16.859 1 87.62 109 ILE A C 1
ATOM 849 O O . ILE A 1 109 ? 11.055 -24.859 -15.984 1 87.62 109 ILE A O 1
ATOM 853 N N . ASP A 1 110 ? 12.836 -23.859 -16.875 1 89.44 110 ASP A N 1
ATOM 854 C CA . ASP A 1 110 ? 13.703 -24.141 -15.742 1 89.44 110 ASP A CA 1
ATOM 855 C C . ASP A 1 110 ? 13.578 -23.062 -14.672 1 89.44 110 ASP A C 1
ATOM 857 O O . ASP A 1 110 ? 14.195 -22 -14.781 1 89.44 110 ASP A O 1
ATOM 861 N N . CYS A 1 111 ? 12.828 -23.281 -13.711 1 93.25 111 CYS A N 1
ATOM 862 C CA . CYS A 1 111 ? 12.5 -22.328 -12.664 1 93.25 111 CYS A CA 1
ATOM 863 C C . CYS A 1 111 ? 12.281 -23.031 -11.328 1 93.25 111 CYS A C 1
ATOM 865 O O . CYS A 1 111 ? 11.578 -24.031 -11.266 1 93.25 111 CYS A O 1
ATOM 867 N N . GLY A 1 112 ? 12.969 -22.562 -10.266 1 94.06 112 GLY A N 1
ATOM 868 C CA . GLY A 1 112 ? 12.711 -23.094 -8.938 1 94.06 112 GLY A CA 1
ATOM 869 C C . GLY A 1 112 ? 11.406 -22.594 -8.336 1 94.06 112 GLY A C 1
ATOM 870 O O . GLY A 1 112 ? 10.922 -21.531 -8.695 1 94.06 112 GLY A O 1
ATOM 871 N N . VAL A 1 113 ? 10.812 -23.484 -7.488 1 94.44 113 VAL A N 1
ATOM 872 C CA . VAL A 1 113 ? 9.609 -23.094 -6.762 1 94.44 113 VAL A CA 1
ATOM 873 C C . VAL A 1 113 ? 9.898 -23.078 -5.262 1 94.44 113 VAL A C 1
ATOM 875 O O . VAL A 1 113 ? 10.422 -24.047 -4.711 1 94.44 113 VAL A O 1
ATOM 878 N N . ARG A 1 114 ? 9.641 -21.969 -4.664 1 94.06 114 ARG A N 1
ATOM 879 C CA . ARG A 1 114 ? 9.812 -21.797 -3.225 1 94.06 114 ARG A CA 1
ATOM 880 C C . ARG A 1 114 ? 8.539 -21.25 -2.584 1 94.06 114 ARG A C 1
ATOM 882 O O . ARG A 1 114 ? 7.594 -20.891 -3.285 1 94.06 114 ARG A O 1
ATOM 889 N N . ARG A 1 115 ? 8.586 -21.344 -1.229 1 93.62 115 ARG A N 1
ATOM 890 C CA . ARG A 1 115 ? 7.422 -20.875 -0.485 1 93.62 115 ARG A CA 1
ATOM 891 C C . ARG A 1 115 ? 7.824 -19.844 0.56 1 93.62 115 ARG A C 1
ATOM 893 O O . ARG A 1 115 ? 8.828 -20 1.252 1 93.62 115 ARG A O 1
ATOM 900 N N . ALA A 1 116 ? 7.027 -18.797 0.604 1 94.44 116 ALA A N 1
ATOM 901 C CA . ALA A 1 116 ? 7.242 -17.797 1.649 1 94.44 116 ALA A CA 1
ATOM 902 C C . ALA A 1 116 ? 6.773 -18.312 3.006 1 94.44 116 ALA A C 1
ATOM 904 O O . ALA A 1 116 ? 5.871 -19.141 3.08 1 94.44 116 ALA A O 1
ATOM 905 N N . SER A 1 117 ? 7.355 -17.859 4.047 1 93.44 117 SER A N 1
ATOM 906 C CA . SER A 1 117 ? 7.004 -18.25 5.406 1 93.44 117 SER A CA 1
ATOM 907 C C . SER A 1 117 ? 5.719 -17.562 5.863 1 93.44 117 SER A C 1
ATOM 909 O O . SER A 1 117 ? 5.34 -16.516 5.328 1 93.44 117 SER A O 1
ATOM 911 N N . PRO A 1 118 ? 5.082 -18.234 6.781 1 90.94 118 PRO A N 1
ATOM 912 C CA . PRO A 1 118 ? 3.943 -17.547 7.391 1 90.94 118 PRO A CA 1
ATOM 913 C C . PRO A 1 118 ? 4.367 -16.375 8.289 1 90.94 118 PRO A C 1
ATOM 915 O O . PRO A 1 118 ? 5.531 -16.297 8.688 1 90.94 118 PRO A O 1
ATOM 918 N N . ARG A 1 119 ? 3.486 -15.469 8.492 1 91.69 119 ARG A N 1
ATOM 919 C CA . ARG A 1 119 ? 3.711 -14.328 9.375 1 91.69 119 ARG A CA 1
ATOM 920 C C . ARG A 1 119 ? 2.568 -14.172 10.375 1 91.69 119 ARG A C 1
ATOM 922 O O . ARG A 1 119 ? 1.398 -14.125 9.984 1 91.69 119 ARG A O 1
ATOM 929 N N . ASP A 1 120 ? 2.988 -14.125 11.641 1 93.31 120 ASP A N 1
ATOM 930 C CA . ASP A 1 120 ? 2.006 -13.828 12.672 1 93.31 120 ASP A CA 1
ATOM 931 C C . ASP A 1 120 ? 1.852 -12.32 12.859 1 93.31 120 ASP A C 1
ATOM 933 O O . ASP A 1 120 ? 2.764 -11.555 12.547 1 93.31 120 ASP A O 1
ATOM 937 N N . PRO A 1 121 ? 0.603 -11.984 13.438 1 94.94 121 PRO A N 1
ATOM 938 C CA . PRO A 1 121 ? 0.453 -10.562 13.734 1 94.94 121 PRO A CA 1
ATOM 939 C C . PRO A 1 121 ? 1.511 -10.047 14.711 1 94.94 121 PRO A C 1
ATOM 941 O O . PRO A 1 121 ? 1.867 -10.742 15.664 1 94.94 121 PRO A O 1
ATOM 944 N N . ALA A 1 122 ? 2.053 -8.914 14.414 1 94.75 122 ALA A N 1
ATOM 945 C CA . ALA A 1 122 ? 3.092 -8.312 15.25 1 94.75 122 ALA A CA 1
ATOM 946 C C . ALA A 1 122 ? 2.486 -7.633 16.469 1 94.75 122 ALA A C 1
ATOM 948 O O . ALA A 1 122 ? 3.174 -7.41 17.469 1 94.75 122 ALA A O 1
ATOM 949 N N . TYR A 1 123 ? 1.238 -7.246 16.484 1 94.38 123 TYR A N 1
ATOM 950 C CA . TYR A 1 123 ? 0.5 -6.621 17.578 1 94.38 123 TYR A CA 1
ATOM 951 C C . TYR A 1 123 ? -0.993 -6.902 17.453 1 94.38 123 TYR A C 1
ATOM 953 O O . TYR A 1 123 ? -1.469 -7.324 16.406 1 94.38 123 TYR A O 1
ATOM 961 N N . ASP A 1 124 ? -1.662 -6.633 18.594 1 91.94 124 ASP A N 1
ATOM 962 C CA . ASP A 1 124 ? -3.104 -6.863 18.625 1 91.94 124 ASP A CA 1
ATOM 963 C C . ASP A 1 124 ? -3.824 -5.977 17.609 1 91.94 124 ASP A C 1
ATOM 965 O O . ASP A 1 124 ? -3.58 -4.77 17.547 1 91.94 124 ASP A O 1
ATOM 969 N N . GLY A 1 125 ? -4.637 -6.633 16.766 1 92.56 125 GLY A N 1
ATOM 970 C CA . GLY A 1 125 ? -5.453 -5.855 15.852 1 92.56 125 GLY A CA 1
ATOM 971 C C . GLY A 1 125 ? -4.891 -5.812 14.445 1 92.56 125 GLY A C 1
ATOM 972 O O . GLY A 1 125 ? -5.543 -5.316 13.523 1 92.56 125 GLY A O 1
ATOM 973 N N . GLU A 1 126 ? -3.629 -6.266 14.344 1 96.38 126 GLU A N 1
ATOM 974 C CA . GLU A 1 126 ? -3.064 -6.305 12.992 1 96.38 126 GLU A CA 1
ATOM 975 C C . GLU A 1 126 ? -3.83 -7.281 12.109 1 96.38 126 GLU A C 1
ATOM 977 O O . GLU A 1 126 ? -4.102 -8.414 12.508 1 96.38 126 GLU A O 1
ATOM 982 N N . LEU A 1 127 ? -4.219 -6.812 10.953 1 96.56 127 LEU A N 1
ATOM 983 C CA . LEU A 1 127 ? -4.953 -7.637 10.008 1 96.56 127 LEU A CA 1
ATOM 984 C C . LEU A 1 127 ? -4.059 -8.062 8.844 1 96.56 127 LEU A C 1
ATOM 986 O O . LEU A 1 127 ? -3.535 -7.211 8.117 1 96.56 127 LEU A O 1
ATOM 990 N N . LEU A 1 128 ? -3.982 -9.375 8.602 1 95.31 128 LEU A N 1
ATOM 991 C CA . LEU A 1 128 ? -2.998 -9.898 7.668 1 95.31 128 LEU A CA 1
ATOM 992 C C . LEU A 1 128 ? -3.678 -10.469 6.422 1 95.31 128 LEU A C 1
ATOM 994 O O . LEU A 1 128 ? -3.051 -11.18 5.637 1 95.31 128 LEU A O 1
ATOM 998 N N . SER A 1 129 ? -5 -10.141 6.273 1 93.25 129 SER A N 1
ATOM 999 C CA . SER A 1 129 ? -5.699 -10.641 5.094 1 93.25 129 SER A CA 1
ATOM 1000 C C . SER A 1 129 ? -6.812 -9.68 4.668 1 93.25 129 SER A C 1
ATOM 1002 O O . SER A 1 129 ? -7.402 -9 5.504 1 93.25 129 SER A O 1
ATOM 1004 N N . THR A 1 130 ? -7.074 -9.688 3.387 1 94.12 130 THR A N 1
ATOM 1005 C CA . THR A 1 130 ? -8.164 -8.898 2.82 1 94.12 130 THR A CA 1
ATOM 1006 C C . THR A 1 130 ? -9.492 -9.266 3.463 1 94.12 130 THR A C 1
ATOM 1008 O O . THR A 1 130 ? -10.297 -8.391 3.795 1 94.12 130 THR A O 1
ATOM 1011 N N . GLY A 1 131 ? -9.672 -10.602 3.664 1 94.12 131 GLY A N 1
ATOM 1012 C CA . GLY A 1 131 ? -10.922 -11.07 4.258 1 94.12 131 GLY A CA 1
ATOM 1013 C C . GLY A 1 131 ? -11.203 -10.445 5.613 1 94.12 131 GLY A C 1
ATOM 1014 O O . GLY A 1 131 ? -12.32 -9.984 5.867 1 94.12 131 GLY A O 1
ATOM 1015 N N . ARG A 1 132 ? -10.219 -10.367 6.434 1 95.38 132 ARG A N 1
ATOM 1016 C CA . ARG A 1 132 ? -10.391 -9.812 7.773 1 95.38 132 ARG A CA 1
ATOM 1017 C C . ARG A 1 132 ? -10.641 -8.305 7.719 1 95.38 132 ARG A C 1
ATOM 1019 O O . ARG A 1 132 ? -11.391 -7.766 8.531 1 95.38 132 ARG A O 1
ATOM 1026 N N . ILE A 1 133 ? -9.992 -7.633 6.824 1 97.06 133 ILE A N 1
ATOM 1027 C CA . ILE A 1 133 ? -10.219 -6.203 6.645 1 97.06 133 ILE A CA 1
ATOM 1028 C C . ILE A 1 133 ? -11.664 -5.953 6.215 1 97.06 133 ILE A C 1
ATOM 1030 O O . ILE A 1 133 ? -12.336 -5.078 6.766 1 97.06 133 ILE A O 1
ATOM 1034 N N . VAL A 1 134 ? -12.109 -6.727 5.246 1 96.94 134 VAL A N 1
ATOM 1035 C CA . VAL A 1 134 ? -13.477 -6.598 4.75 1 96.94 134 VAL A CA 1
ATOM 1036 C C . VAL A 1 134 ? -14.469 -6.863 5.883 1 96.94 134 VAL A C 1
ATOM 1038 O O . VAL A 1 134 ? -15.438 -6.121 6.055 1 96.94 134 VAL A O 1
ATOM 1041 N N . ASP A 1 135 ? -14.211 -7.922 6.676 1 97.06 135 ASP A N 1
ATOM 1042 C CA . ASP A 1 135 ? -15.07 -8.234 7.812 1 97.06 135 ASP A CA 1
ATOM 1043 C C . ASP A 1 135 ? -15.18 -7.047 8.766 1 97.06 135 ASP A C 1
ATOM 1045 O O . ASP A 1 135 ? -16.281 -6.699 9.203 1 97.06 135 ASP A O 1
ATOM 1049 N N . ARG A 1 136 ? -14.094 -6.449 9.055 1 96.88 136 ARG A N 1
ATOM 1050 C CA . ARG A 1 136 ? -14.078 -5.316 9.977 1 96.88 136 ARG A CA 1
ATOM 1051 C C . ARG A 1 136 ? -14.82 -4.121 9.383 1 96.88 136 ARG A C 1
ATOM 1053 O O . ARG A 1 136 ? -15.523 -3.404 10.102 1 96.88 136 ARG A O 1
ATOM 1060 N N . ILE A 1 137 ? -14.594 -3.877 8.078 1 96.94 137 ILE A N 1
ATOM 1061 C CA . ILE A 1 137 ? -15.289 -2.781 7.406 1 96.94 137 ILE A CA 1
ATOM 1062 C C . ILE A 1 137 ? -16.797 -2.998 7.473 1 96.94 137 ILE A C 1
ATOM 1064 O O . ILE A 1 137 ? -17.547 -2.076 7.793 1 96.94 137 ILE A O 1
ATOM 1068 N N . CYS A 1 138 ? -17.234 -4.199 7.219 1 97.25 138 CYS A N 1
ATOM 1069 C CA . CYS A 1 138 ? -18.656 -4.516 7.266 1 97.25 138 CYS A CA 1
ATOM 1070 C C . CYS A 1 138 ? -19.219 -4.316 8.672 1 97.25 138 CYS A C 1
ATOM 1072 O O . CYS A 1 138 ? -20.328 -3.811 8.836 1 97.25 138 CYS A O 1
ATOM 1074 N N . GLU A 1 139 ? -18.453 -4.699 9.594 1 96.12 139 GLU A N 1
ATOM 1075 C CA . GLU A 1 139 ? -18.875 -4.594 10.984 1 96.12 139 GLU A CA 1
ATOM 1076 C C . GLU A 1 139 ? -18.938 -3.139 11.438 1 96.12 139 GLU A C 1
ATOM 1078 O O . GLU A 1 139 ? -19.875 -2.74 12.141 1 96.12 139 GLU A O 1
ATOM 1083 N N . ARG A 1 140 ? -17.984 -2.357 10.953 1 94.38 140 ARG A N 1
ATOM 1084 C CA . ARG A 1 140 ? -17.812 -1.043 11.562 1 94.38 140 ARG A CA 1
ATOM 1085 C C . ARG A 1 140 ? -18.375 0.055 10.664 1 94.38 140 ARG A C 1
ATOM 1087 O O . ARG A 1 140 ? -18.625 1.169 11.125 1 94.38 140 ARG A O 1
ATOM 1094 N N . ARG A 1 141 ? -18.5 -0.264 9.352 1 93.31 141 ARG A N 1
ATOM 1095 C CA . ARG A 1 141 ? -18.797 0.847 8.445 1 93.31 141 ARG A CA 1
ATOM 1096 C C . ARG A 1 141 ? -20.094 0.62 7.699 1 93.31 141 ARG A C 1
ATOM 1098 O O . ARG A 1 141 ? -20.594 1.521 7.023 1 93.31 141 ARG A O 1
ATOM 1105 N N . CYS A 1 142 ? -20.547 -0.553 7.719 1 91.81 142 CYS A N 1
ATOM 1106 C CA . CYS A 1 142 ? -21.734 -0.843 6.91 1 91.81 142 CYS A CA 1
ATOM 1107 C C . CYS A 1 142 ? -22.938 -1.142 7.789 1 91.81 142 CYS A C 1
ATOM 1109 O O . CYS A 1 142 ? -22.797 -1.613 8.914 1 91.81 142 CYS A O 1
ATOM 1111 N N . MET B 1 1 ? 20.469 19.156 2.592 1 90.56 1 MET B N 1
ATOM 1112 C CA . MET B 1 1 ? 19.5 18.094 2.352 1 90.56 1 MET B CA 1
ATOM 1113 C C . MET B 1 1 ? 18.094 18.562 2.715 1 90.56 1 MET B C 1
ATOM 1115 O O . MET B 1 1 ? 17.875 19.125 3.791 1 90.56 1 MET B O 1
ATOM 1119 N N . VAL B 1 2 ? 17.141 18.578 1.789 1 97.19 2 VAL B N 1
ATOM 1120 C CA . VAL B 1 2 ? 15.781 19.094 1.987 1 97.19 2 VAL B CA 1
ATOM 1121 C C . VAL B 1 2 ? 14.875 17.984 2.486 1 97.19 2 VAL B C 1
ATOM 1123 O O . VAL B 1 2 ? 14.742 16.938 1.837 1 97.19 2 VAL B O 1
ATOM 1126 N N . ARG B 1 3 ? 14.312 18.172 3.666 1 98.19 3 ARG B N 1
ATOM 1127 C CA . ARG B 1 3 ? 13.383 17.219 4.258 1 98.19 3 ARG B CA 1
ATOM 1128 C C . ARG B 1 3 ? 11.938 17.625 3.982 1 98.19 3 ARG B C 1
ATOM 1130 O O . ARG B 1 3 ? 11.5 18.688 4.402 1 98.19 3 ARG B O 1
ATOM 1137 N N . ALA B 1 4 ? 11.234 16.766 3.287 1 98.5 4 ALA B N 1
ATOM 1138 C CA . ALA B 1 4 ? 9.805 16.953 3.059 1 98.5 4 ALA B CA 1
ATOM 1139 C C . ALA B 1 4 ? 8.984 16.156 4.055 1 98.5 4 ALA B C 1
ATOM 1141 O O . ALA B 1 4 ? 9.367 15.047 4.445 1 98.5 4 ALA B O 1
ATOM 1142 N N . LEU B 1 5 ? 7.879 16.75 4.445 1 98 5 LEU B N 1
ATOM 1143 C CA . LEU B 1 5 ? 6.988 16.094 5.398 1 98 5 LEU B CA 1
ATOM 1144 C C . LEU B 1 5 ? 5.562 16.062 4.867 1 98 5 LEU B C 1
ATOM 1146 O O . LEU B 1 5 ? 5.043 17.062 4.379 1 98 5 LEU B O 1
ATOM 1150 N N . ALA B 1 6 ? 5.004 14.891 4.82 1 97.38 6 ALA B N 1
ATOM 1151 C CA . ALA B 1 6 ? 3.588 14.68 4.539 1 97.38 6 ALA B CA 1
ATOM 1152 C C . ALA B 1 6 ? 2.877 14.062 5.742 1 97.38 6 ALA B C 1
ATOM 1154 O O . ALA B 1 6 ? 3.512 13.43 6.59 1 97.38 6 ALA B O 1
ATOM 1155 N N . GLN B 1 7 ? 1.629 14.305 5.824 1 95.25 7 GLN B N 1
ATOM 1156 C CA . GLN B 1 7 ? 0.846 13.766 6.93 1 95.25 7 GLN B CA 1
ATOM 1157 C C . GLN B 1 7 ? -0.542 13.336 6.465 1 95.25 7 GLN B C 1
ATOM 1159 O O . GLN B 1 7 ? -1.075 13.883 5.496 1 95.25 7 GLN B O 1
ATOM 1164 N N . GLY B 1 8 ? -1.08 12.32 7.164 1 93.5 8 GLY B N 1
ATOM 1165 C CA . GLY B 1 8 ? -2.416 11.844 6.836 1 93.5 8 GLY B CA 1
ATOM 1166 C C . GLY B 1 8 ? -2.855 10.664 7.684 1 93.5 8 GLY B C 1
ATOM 1167 O O . GLY B 1 8 ? -2.109 10.211 8.547 1 93.5 8 GLY B O 1
ATOM 1168 N N . THR B 1 9 ? -4.098 10.266 7.48 1 94.12 9 THR B N 1
ATOM 1169 C CA . THR B 1 9 ? -4.645 9.094 8.164 1 94.12 9 THR B CA 1
ATOM 1170 C C . THR B 1 9 ? -4.207 7.809 7.465 1 94.12 9 THR B C 1
ATOM 1172 O O . THR B 1 9 ? -3.756 6.867 8.117 1 94.12 9 THR B O 1
ATOM 1175 N N . PHE B 1 10 ? -4.309 7.742 6.195 1 96.44 10 PHE B N 1
ATOM 1176 C CA . PHE B 1 10 ? -3.852 6.637 5.363 1 96.44 10 PHE B CA 1
ATOM 1177 C C . PHE B 1 10 ? -4.477 5.324 5.812 1 96.44 10 PHE B C 1
ATOM 1179 O O . PHE B 1 10 ? -3.771 4.34 6.043 1 96.44 10 PHE B O 1
ATOM 1186 N N . ASP B 1 11 ? -5.812 5.352 5.875 1 96.12 11 ASP B N 1
ATOM 1187 C CA . ASP B 1 11 ? -6.52 4.164 6.348 1 96.12 11 ASP B CA 1
ATOM 1188 C C . ASP B 1 11 ? -6.402 3.018 5.344 1 96.12 11 ASP B C 1
ATOM 1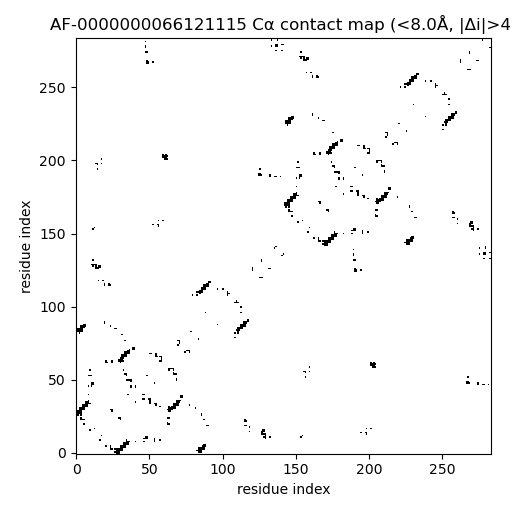190 O O . ASP B 1 11 ? -5.516 2.17 5.461 1 96.12 11 ASP B O 1
ATOM 1194 N N . LEU B 1 12 ? -7.145 3.021 4.266 1 96.94 12 LEU B N 1
ATOM 1195 C CA . LEU B 1 12 ? -6.953 2.098 3.15 1 96.94 12 LEU B CA 1
ATOM 1196 C C . LEU B 1 12 ? -6.195 2.771 2.012 1 96.94 12 LEU B C 1
ATOM 1198 O O . LEU B 1 12 ? -6.719 3.676 1.359 1 96.94 12 LEU B O 1
ATOM 1202 N N . LEU B 1 13 ? -4.938 2.264 1.796 1 97.75 13 LEU B N 1
ATOM 1203 C CA . LEU B 1 13 ? -4.102 2.877 0.771 1 97.75 13 LEU B CA 1
ATOM 1204 C C . LEU B 1 13 ? -4.75 2.766 -0.603 1 97.75 13 LEU B C 1
ATOM 1206 O O . LEU B 1 13 ? -5.34 1.733 -0.935 1 97.75 13 LEU B O 1
ATOM 1210 N N . HIS B 1 14 ? -4.641 3.775 -1.347 1 97.62 14 HIS B N 1
ATOM 1211 C CA . HIS B 1 14 ? -5.18 3.893 -2.697 1 97.62 14 HIS B CA 1
ATOM 1212 C C . HIS B 1 14 ? -4.316 4.809 -3.559 1 97.62 14 HIS B C 1
ATOM 1214 O O . HIS B 1 14 ? -3.428 5.492 -3.045 1 97.62 14 HIS B O 1
ATOM 1220 N N . PRO B 1 15 ? -4.578 4.848 -4.867 1 97.44 15 PRO B N 1
ATOM 1221 C CA . PRO B 1 15 ? -3.703 5.598 -5.77 1 97.44 15 PRO B CA 1
ATOM 1222 C C . PRO B 1 15 ? -3.662 7.09 -5.445 1 97.44 15 PRO B C 1
ATOM 1224 O O . PRO B 1 15 ? -2.656 7.754 -5.703 1 97.44 15 PRO B O 1
ATOM 1227 N N . GLY B 1 16 ? -4.676 7.617 -4.887 1 96.25 16 GLY B N 1
ATOM 1228 C CA . GLY B 1 16 ? -4.645 9 -4.426 1 96.25 16 GLY B CA 1
ATOM 1229 C C . GLY B 1 16 ? -3.553 9.258 -3.408 1 96.25 16 GLY B C 1
ATOM 1230 O O . GLY B 1 16 ? -2.885 10.297 -3.461 1 96.25 16 GLY B O 1
ATOM 1231 N N . HIS B 1 17 ? -3.422 8.352 -2.436 1 97.38 17 HIS B N 1
ATOM 1232 C CA . HIS B 1 17 ? -2.334 8.461 -1.471 1 97.38 17 HIS B CA 1
ATOM 1233 C C . HIS B 1 17 ? -0.977 8.43 -2.166 1 97.38 17 HIS B C 1
ATOM 1235 O O . HIS B 1 17 ? -0.084 9.211 -1.833 1 97.38 17 HIS B O 1
ATOM 1241 N N . ILE B 1 18 ? -0.801 7.488 -3.135 1 98 18 ILE B N 1
ATOM 1242 C CA . ILE B 1 18 ? 0.47 7.336 -3.836 1 98 18 ILE B CA 1
ATOM 1243 C C . ILE B 1 18 ? 0.817 8.633 -4.562 1 98 18 ILE B C 1
ATOM 1245 O O . ILE B 1 18 ? 1.943 9.125 -4.465 1 98 18 ILE B O 1
ATOM 1249 N N . HIS B 1 19 ? -0.142 9.156 -5.223 1 97.5 19 HIS B N 1
ATOM 1250 C CA . HIS B 1 19 ? 0.066 10.414 -5.926 1 97.5 19 HIS B CA 1
ATOM 1251 C C . HIS B 1 19 ? 0.514 11.516 -4.973 1 97.5 19 HIS B C 1
ATOM 1253 O O . HIS B 1 19 ? 1.508 12.203 -5.227 1 97.5 19 HIS B O 1
ATOM 1259 N N . TYR B 1 20 ? -0.168 11.664 -3.867 1 97.44 20 TYR B N 1
ATOM 1260 C CA . TYR B 1 20 ? 0.141 12.648 -2.834 1 97.44 20 TYR B CA 1
ATOM 1261 C C . TYR B 1 20 ? 1.571 12.484 -2.336 1 97.44 20 TYR B C 1
ATOM 1263 O O . TYR B 1 20 ? 2.34 13.445 -2.305 1 97.44 20 TYR B O 1
ATOM 1271 N N . LEU B 1 21 ? 1.979 11.281 -2.078 1 98.31 21 LEU B N 1
ATOM 1272 C CA . LEU B 1 21 ? 3.285 11.016 -1.485 1 98.31 21 LEU B CA 1
ATOM 1273 C C . LEU B 1 21 ? 4.391 11.141 -2.529 1 98.31 21 LEU B C 1
ATOM 1275 O O . LEU B 1 21 ? 5.504 11.562 -2.211 1 98.31 21 LEU B O 1
ATOM 1279 N N . GLU B 1 22 ? 4.109 10.789 -3.76 1 98.31 22 GLU B N 1
ATOM 1280 C CA . GLU B 1 22 ? 5.078 10.992 -4.836 1 98.31 22 GLU B CA 1
ATOM 1281 C C . GLU B 1 22 ? 5.355 12.469 -5.062 1 98.31 22 GLU B C 1
ATOM 1283 O O . GLU B 1 22 ? 6.504 12.875 -5.254 1 98.31 22 GLU B O 1
ATOM 1288 N N . GLU B 1 23 ? 4.266 13.242 -5.039 1 97.75 23 GLU B N 1
ATOM 1289 C CA . GLU B 1 23 ? 4.434 14.688 -5.168 1 97.75 23 GLU B CA 1
ATOM 1290 C C . GLU B 1 23 ? 5.266 15.25 -4.016 1 97.75 23 GLU B C 1
ATOM 1292 O O . GLU B 1 23 ? 6.164 16.062 -4.23 1 97.75 23 GLU B O 1
ATOM 1297 N N . ALA B 1 24 ? 4.957 14.781 -2.834 1 98.19 24 ALA B N 1
ATOM 1298 C CA . ALA B 1 24 ? 5.691 15.234 -1.656 1 98.19 24 ALA B CA 1
ATOM 1299 C C . ALA B 1 24 ? 7.168 14.852 -1.75 1 98.19 24 ALA B C 1
ATOM 1301 O O . ALA B 1 24 ? 8.047 15.664 -1.438 1 98.19 24 ALA B O 1
ATOM 1302 N N . ALA B 1 25 ? 7.422 13.656 -2.24 1 98.5 25 ALA B N 1
ATOM 1303 C CA . ALA B 1 25 ? 8.789 13.156 -2.355 1 98.5 25 ALA B CA 1
ATOM 1304 C C . ALA B 1 25 ? 9.602 13.992 -3.344 1 98.5 25 ALA B C 1
ATOM 1306 O O . ALA B 1 25 ? 10.805 14.172 -3.172 1 98.5 25 ALA B O 1
ATOM 1307 N N . ARG B 1 26 ? 8.961 14.547 -4.316 1 97.81 26 ARG B N 1
ATOM 1308 C CA . ARG B 1 26 ? 9.633 15.344 -5.336 1 97.81 26 ARG B CA 1
ATOM 1309 C C . ARG B 1 26 ? 10.016 16.719 -4.789 1 97.81 26 ARG B C 1
ATOM 1311 O O . ARG B 1 26 ? 10.805 17.438 -5.41 1 97.81 26 ARG B O 1
ATOM 1318 N N . MET B 1 27 ? 9.508 17.016 -3.67 1 97.56 27 MET B N 1
ATOM 1319 C CA . MET B 1 27 ? 9.711 18.359 -3.139 1 97.56 27 MET B CA 1
ATOM 1320 C C . MET B 1 27 ? 10.859 18.375 -2.129 1 97.56 27 MET B C 1
ATOM 1322 O O . MET B 1 27 ? 11.156 19.422 -1.541 1 97.56 27 MET B O 1
ATOM 1326 N N . GLY B 1 28 ? 11.547 17.25 -1.88 1 97.69 28 GLY B N 1
ATOM 1327 C CA . GLY B 1 28 ? 12.68 17.141 -0.975 1 97.69 28 GLY B CA 1
ATOM 1328 C C . GLY B 1 28 ? 13.602 15.984 -1.309 1 97.69 28 GLY B C 1
ATOM 1329 O O . GLY B 1 28 ? 13.359 15.25 -2.273 1 97.69 28 GLY B O 1
ATOM 1330 N N . ASP B 1 29 ? 14.695 15.859 -0.526 1 98.06 29 ASP B N 1
ATOM 1331 C CA . ASP B 1 29 ? 15.656 14.773 -0.686 1 98.06 29 ASP B CA 1
ATOM 1332 C C . ASP B 1 29 ? 15.234 13.539 0.107 1 98.06 29 ASP B C 1
ATOM 1334 O O . ASP B 1 29 ? 15.625 12.422 -0.22 1 98.06 29 ASP B O 1
ATOM 1338 N N . GLU B 1 30 ? 14.477 13.789 1.171 1 98.31 30 GLU B N 1
ATOM 1339 C CA . GLU B 1 30 ? 13.922 12.75 2.033 1 98.31 30 GLU B CA 1
ATOM 1340 C C . GLU B 1 30 ? 12.469 13.047 2.395 1 98.31 30 GLU B C 1
ATOM 1342 O O . GLU B 1 30 ? 12.125 14.188 2.709 1 98.31 30 GLU B O 1
ATOM 1347 N N . LEU B 1 31 ? 11.695 12.016 2.35 1 98.81 31 LEU B N 1
ATOM 1348 C CA . LEU B 1 31 ? 10.289 12.195 2.695 1 98.81 31 LEU B CA 1
ATOM 1349 C C . LEU B 1 31 ? 9.969 11.539 4.035 1 98.81 31 LEU B C 1
ATOM 1351 O O . LEU B 1 31 ? 10.195 10.336 4.211 1 98.81 31 LEU B O 1
ATOM 1355 N N . TYR B 1 32 ? 9.508 12.32 4.988 1 98.75 32 TYR B N 1
ATOM 1356 C CA . TYR B 1 32 ? 8.906 11.867 6.238 1 98.75 32 TYR B CA 1
ATOM 1357 C C . TYR B 1 32 ? 7.387 11.859 6.148 1 98.75 32 TYR B C 1
ATOM 1359 O O . TYR B 1 32 ? 6.785 12.82 5.66 1 98.75 32 TYR B O 1
ATOM 1367 N N . VAL B 1 33 ? 6.816 10.812 6.559 1 98.62 33 VAL B N 1
ATOM 1368 C CA . VAL B 1 33 ? 5.359 10.742 6.578 1 98.62 33 VAL B CA 1
ATOM 1369 C C . VAL B 1 33 ? 4.871 10.477 8 1 98.62 33 VAL B C 1
ATOM 1371 O O . VAL B 1 33 ? 5.273 9.492 8.625 1 98.62 33 VAL B O 1
ATOM 1374 N N . ILE B 1 34 ? 4.055 11.328 8.5 1 97.62 34 ILE B N 1
ATOM 1375 C CA . ILE B 1 34 ? 3.426 11.148 9.805 1 97.62 34 ILE B CA 1
ATOM 1376 C C . ILE B 1 34 ? 2.018 10.586 9.625 1 97.62 34 ILE B C 1
ATOM 1378 O O . ILE B 1 34 ? 1.181 11.188 8.953 1 97.62 34 ILE B O 1
ATOM 1382 N N . VAL B 1 35 ? 1.783 9.469 10.211 1 96.94 35 VAL B N 1
ATOM 1383 C CA . VAL B 1 35 ? 0.465 8.844 10.219 1 96.94 35 VAL B CA 1
ATOM 1384 C C . VAL B 1 35 ? -0.289 9.242 11.484 1 96.94 35 VAL B C 1
ATOM 1386 O O . VAL B 1 35 ? 0.203 9.039 12.602 1 96.94 35 VAL B O 1
ATOM 1389 N N . ALA B 1 36 ? -1.469 9.773 11.266 1 94.06 36 ALA B N 1
ATOM 1390 C CA . ALA B 1 36 ? -2.273 10.258 12.391 1 94.06 36 ALA B CA 1
ATOM 1391 C C . ALA B 1 36 ? -2.701 9.102 13.289 1 94.06 36 ALA B C 1
ATOM 1393 O O . ALA B 1 36 ? -3.068 8.031 12.805 1 94.06 36 ALA B O 1
ATOM 1394 N N . ARG B 1 37 ? -2.602 9.367 14.586 1 92.56 37 ARG B N 1
ATOM 1395 C CA . ARG B 1 37 ? -3.18 8.406 15.516 1 92.56 37 ARG B CA 1
ATOM 1396 C C . ARG B 1 37 ? -4.703 8.492 15.516 1 92.56 37 ARG B C 1
ATOM 1398 O O . ARG B 1 37 ? -5.273 9.555 15.273 1 92.56 37 ARG B O 1
ATOM 1405 N N . SER B 1 38 ? -5.293 7.348 15.836 1 86.38 38 SER B N 1
ATOM 1406 C CA . SER B 1 38 ? -6.75 7.305 15.828 1 86.38 38 SER B CA 1
ATOM 1407 C C . SER B 1 38 ? -7.34 8.383 16.719 1 86.38 38 SER B C 1
ATOM 1409 O O . SER B 1 38 ? -8.383 8.969 16.406 1 86.38 38 SER B O 1
ATOM 1411 N N . ALA B 1 39 ? -6.684 8.664 17.828 1 81.81 39 ALA B N 1
ATOM 1412 C CA . ALA B 1 39 ? -7.152 9.664 18.781 1 81.81 39 ALA B CA 1
ATOM 1413 C C . ALA B 1 39 ? -7.141 11.055 18.156 1 81.81 39 ALA B C 1
ATOM 1415 O O . ALA B 1 39 ? -7.863 11.953 18.609 1 81.81 39 ALA B O 1
ATOM 1416 N N . ASN B 1 40 ? -6.363 11.203 17.125 1 76.38 40 ASN B N 1
ATOM 1417 C CA . ASN B 1 40 ? -6.207 12.508 16.5 1 76.38 40 ASN B CA 1
ATOM 1418 C C . ASN B 1 40 ? -7.09 12.633 15.258 1 76.38 40 ASN B C 1
ATOM 1420 O O . ASN B 1 40 ? -7.086 13.672 14.594 1 76.38 40 ASN B O 1
ATOM 1424 N N . VAL B 1 41 ? -7.816 11.57 14.969 1 74.06 41 VAL B N 1
ATOM 1425 C CA . VAL B 1 41 ? -8.734 11.617 13.836 1 74.06 41 VAL B CA 1
ATOM 1426 C C . VAL B 1 41 ? -10.117 12.055 14.305 1 74.06 41 VAL B C 1
ATOM 1428 O O . VAL B 1 41 ? -10.93 11.219 14.719 1 74.06 41 VAL B O 1
ATOM 1431 N N . THR B 1 42 ? -10.297 13.281 14.422 1 69.31 42 THR B N 1
ATOM 1432 C CA . THR B 1 42 ? -11.492 13.781 15.094 1 69.31 42 THR B CA 1
ATOM 1433 C C . THR B 1 42 ? -12.531 14.242 14.07 1 69.31 42 THR B C 1
ATOM 1435 O O . THR B 1 42 ? -13.719 14.297 14.375 1 69.31 42 THR B O 1
ATOM 1438 N N . HIS B 1 43 ? -12.156 14.539 12.945 1 67.38 43 HIS B N 1
ATOM 1439 C CA . HIS B 1 43 ? -13.086 15.125 11.977 1 67.38 43 HIS B CA 1
ATOM 1440 C C . HIS B 1 43 ? -13.594 14.07 11 1 67.38 43 HIS B C 1
ATOM 1442 O O . HIS B 1 43 ? -14.234 14.406 10 1 67.38 43 HIS B O 1
ATOM 1448 N N . LYS B 1 44 ? -13.289 12.891 11.211 1 70.31 44 LYS B N 1
ATOM 1449 C CA . LYS B 1 44 ? -13.742 11.781 10.375 1 70.31 44 LYS B CA 1
ATOM 1450 C C . LYS B 1 44 ? -13.898 10.508 11.195 1 70.31 44 LYS B C 1
ATOM 1452 O O . LYS B 1 44 ? -13.594 10.484 12.391 1 70.31 44 LYS B O 1
ATOM 1457 N N . ARG B 1 45 ? -14.508 9.57 10.641 1 81.19 45 ARG B N 1
ATOM 1458 C CA . ARG B 1 45 ? -14.672 8.273 11.297 1 81.19 45 ARG B CA 1
ATOM 1459 C C . ARG B 1 45 ? -13.32 7.652 11.625 1 81.19 45 ARG B C 1
ATOM 1461 O O . ARG B 1 45 ? -12.344 7.832 10.891 1 81.19 45 ARG B O 1
ATOM 1468 N N . ALA B 1 46 ? -13.242 7.047 12.781 1 89 46 ALA B N 1
ATOM 1469 C CA . ALA B 1 46 ? -12.016 6.355 13.188 1 89 46 ALA B CA 1
ATOM 1470 C C . ALA B 1 46 ? -11.539 5.402 12.094 1 89 46 ALA B C 1
ATOM 1472 O O . ALA B 1 46 ? -12.352 4.719 11.461 1 89 46 ALA B O 1
ATOM 1473 N N . PRO B 1 47 ? -10.312 5.367 11.898 1 94.38 47 PRO B N 1
ATOM 1474 C CA . PRO B 1 47 ? -9.789 4.48 10.859 1 94.38 47 PRO B CA 1
ATOM 1475 C C . PRO B 1 47 ? -10.117 3.012 11.117 1 94.38 47 PRO B C 1
ATOM 1477 O O . PRO B 1 47 ? -10.219 2.592 12.266 1 94.38 47 PRO B O 1
ATOM 1480 N N . VAL B 1 48 ? -10.32 2.305 10.078 1 95.5 48 VAL B N 1
ATOM 1481 C CA . VAL B 1 48 ? -10.602 0.874 10.141 1 95.5 48 VAL B CA 1
ATOM 1482 C C . VAL B 1 48 ? -9.367 0.124 10.641 1 95.5 48 VAL B C 1
ATOM 1484 O O . VAL B 1 48 ? -9.484 -0.812 11.438 1 95.5 48 VAL B O 1
ATOM 1487 N N . LEU B 1 49 ? -8.234 0.541 10.219 1 97 49 LEU B N 1
ATOM 1488 C CA . LEU B 1 49 ? -6.988 -0.164 10.516 1 97 49 LEU B CA 1
ATOM 1489 C C . LEU B 1 49 ? -6.25 0.492 11.672 1 97 49 LEU B C 1
ATOM 1491 O O . LEU B 1 49 ? -6.344 1.706 11.875 1 97 49 LEU B O 1
ATOM 1495 N N . ASP B 1 50 ? -5.441 -0.301 12.352 1 96.25 50 ASP B N 1
ATOM 1496 C CA . ASP B 1 50 ? -4.609 0.176 13.453 1 96.25 50 ASP B CA 1
ATOM 1497 C C . ASP B 1 50 ? -3.537 1.143 12.953 1 96.25 50 ASP B C 1
ATOM 1499 O O . ASP B 1 50 ? -2.996 0.966 11.859 1 96.25 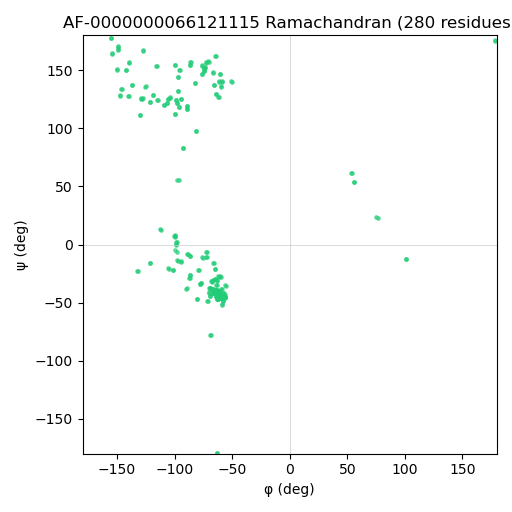50 ASP B O 1
ATOM 1503 N N . GLY B 1 51 ? -3.215 2.109 13.867 1 96.5 51 GLY B N 1
ATOM 1504 C CA . GLY B 1 51 ? -2.221 3.105 13.5 1 96.5 51 GLY B CA 1
ATOM 1505 C C . GLY B 1 51 ? -0.873 2.504 13.148 1 96.5 51 GLY B C 1
ATOM 1506 O O . GLY B 1 51 ? -0.2 2.965 12.227 1 96.5 51 GLY B O 1
ATOM 1507 N N . ARG B 1 52 ? -0.472 1.477 13.867 1 97 52 ARG B N 1
ATOM 1508 C CA . ARG B 1 52 ? 0.808 0.826 13.609 1 97 52 ARG B CA 1
ATOM 1509 C C . ARG B 1 52 ? 0.81 0.152 12.242 1 97 52 ARG B C 1
ATOM 1511 O O . ARG B 1 52 ? 1.803 0.217 11.508 1 97 52 ARG B O 1
ATOM 1518 N N . GLN B 1 53 ? -0.264 -0.461 11.93 1 97.94 53 GLN B N 1
ATOM 1519 C CA . GLN B 1 53 ? -0.392 -1.091 10.617 1 97.94 53 GLN B CA 1
ATOM 1520 C C . GLN B 1 53 ? -0.351 -0.05 9.5 1 97.94 53 GLN B C 1
ATOM 1522 O O . GLN B 1 53 ? 0.307 -0.255 8.477 1 97.94 53 GLN B O 1
ATOM 1527 N N . ARG B 1 54 ? -1.06 1.002 9.719 1 98.19 54 ARG B N 1
ATOM 1528 C CA . ARG B 1 54 ? -1.053 2.066 8.719 1 98.19 54 ARG B CA 1
ATOM 1529 C C . ARG B 1 54 ? 0.352 2.629 8.523 1 98.19 54 ARG B C 1
ATOM 1531 O O . ARG B 1 54 ? 0.792 2.842 7.395 1 98.19 54 ARG B O 1
ATOM 1538 N N . ARG B 1 55 ? 1.084 2.809 9.594 1 98.19 55 ARG B N 1
ATOM 1539 C CA . ARG B 1 55 ? 2.465 3.279 9.531 1 98.19 55 ARG B CA 1
ATOM 1540 C C . ARG B 1 55 ? 3.346 2.291 8.781 1 98.19 55 ARG B C 1
ATOM 1542 O O . ARG B 1 55 ? 4.141 2.688 7.926 1 98.19 55 ARG B O 1
ATOM 1549 N N . ASP B 1 56 ? 3.207 1.017 9.117 1 98.06 56 ASP B N 1
ATOM 1550 C CA . ASP B 1 56 ? 4.016 -0.015 8.477 1 98.06 56 ASP B CA 1
ATOM 1551 C C . ASP B 1 56 ? 3.758 -0.062 6.973 1 98.06 56 ASP B C 1
ATOM 1553 O O . ASP B 1 56 ? 4.691 -0.214 6.18 1 98.06 56 ASP B O 1
ATOM 1557 N N . MET B 1 57 ? 2.518 0.084 6.578 1 98.56 57 MET B N 1
ATOM 1558 C CA . MET B 1 57 ? 2.156 0.065 5.164 1 98.56 57 MET B CA 1
ATOM 1559 C C . MET B 1 57 ? 2.746 1.267 4.434 1 98.56 57 MET B C 1
ATOM 1561 O O . MET B 1 57 ? 3.268 1.132 3.328 1 98.56 57 MET B O 1
ATOM 1565 N N . ILE B 1 58 ? 2.686 2.408 5.059 1 98.75 58 ILE B N 1
ATOM 1566 C CA . ILE B 1 58 ? 3.289 3.615 4.504 1 98.75 58 ILE B CA 1
ATOM 1567 C C . ILE B 1 58 ? 4.797 3.418 4.355 1 98.75 58 ILE B C 1
ATOM 1569 O O . ILE B 1 58 ? 5.375 3.771 3.326 1 98.75 58 ILE B O 1
ATOM 1573 N N . GLY B 1 59 ? 5.395 2.818 5.34 1 98.62 59 GLY B N 1
ATOM 1574 C CA . GLY B 1 59 ? 6.832 2.598 5.34 1 98.62 59 GLY B CA 1
ATOM 1575 C C . GLY B 1 59 ? 7.285 1.633 4.262 1 98.62 59 GLY B C 1
ATOM 1576 O O . GLY B 1 59 ? 8.469 1.581 3.926 1 98.62 59 GLY B O 1
ATOM 1577 N N . ALA B 1 60 ? 6.379 0.917 3.727 1 98.62 60 ALA B N 1
ATOM 1578 C CA . ALA B 1 60 ? 6.699 -0.082 2.711 1 98.62 60 ALA B CA 1
ATOM 1579 C C . ALA B 1 60 ? 6.723 0.539 1.317 1 98.62 60 ALA B C 1
ATOM 1581 O O . ALA B 1 60 ? 7.129 -0.108 0.35 1 98.62 60 ALA B O 1
ATOM 1582 N N . LEU B 1 61 ? 6.289 1.769 1.131 1 98.75 61 LEU B N 1
ATOM 1583 C CA . LEU B 1 61 ? 6.223 2.439 -0.164 1 98.75 61 LEU B CA 1
ATOM 1584 C C . LEU B 1 61 ? 7.605 2.9 -0.608 1 98.75 61 LEU B C 1
ATOM 1586 O O . LEU B 1 61 ? 8.406 3.365 0.21 1 98.75 61 LEU B O 1
ATOM 1590 N N . GLU B 1 62 ? 7.875 2.904 -1.862 1 98.56 62 GLU B N 1
ATOM 1591 C CA . GLU B 1 62 ? 9.18 3.221 -2.447 1 98.56 62 GLU B CA 1
ATOM 1592 C C . GLU B 1 62 ? 9.578 4.664 -2.16 1 98.56 62 GLU B C 1
ATOM 1594 O O . GLU B 1 62 ? 10.742 4.949 -1.891 1 98.56 62 GLU B O 1
ATOM 1599 N N . VAL B 1 63 ? 8.664 5.52 -2.135 1 98.44 63 VAL B N 1
ATOM 1600 C CA . VAL B 1 63 ? 8.969 6.949 -2.125 1 98.44 63 VAL B CA 1
ATOM 1601 C C . VAL B 1 63 ? 9.125 7.434 -0.687 1 98.44 63 VAL B C 1
ATOM 1603 O O . VAL B 1 63 ? 9.555 8.57 -0.452 1 98.44 63 VAL B O 1
ATOM 1606 N N . VAL B 1 64 ? 8.82 6.613 0.301 1 98.81 64 VAL B N 1
ATOM 1607 C CA . VAL B 1 64 ? 8.828 7.039 1.695 1 98.81 64 VAL B CA 1
ATOM 1608 C C . VAL B 1 64 ? 10.133 6.621 2.361 1 98.81 64 VAL B C 1
ATOM 1610 O O . VAL B 1 64 ? 10.469 5.434 2.391 1 98.81 64 VAL B O 1
ATOM 1613 N N . ASP B 1 65 ? 10.844 7.582 2.941 1 98.69 65 ASP B N 1
ATOM 1614 C CA . ASP B 1 65 ? 12.094 7.293 3.635 1 98.69 65 ASP B CA 1
ATOM 1615 C C . ASP B 1 65 ? 11.844 6.992 5.113 1 98.69 65 ASP B C 1
ATOM 1617 O O . ASP B 1 65 ? 12.508 6.133 5.695 1 98.69 65 ASP B O 1
ATOM 1621 N N . HIS B 1 66 ? 10.898 7.727 5.703 1 98.56 66 HIS B N 1
ATOM 1622 C CA . HIS B 1 66 ? 10.57 7.555 7.113 1 98.56 66 HIS B CA 1
ATOM 1623 C C . HIS B 1 66 ? 9.062 7.633 7.348 1 98.56 66 HIS B C 1
ATOM 1625 O O . HIS B 1 66 ? 8.406 8.57 6.887 1 98.56 66 HIS B O 1
ATOM 1631 N N . ALA B 1 67 ? 8.531 6.676 7.988 1 98.69 67 ALA B N 1
ATOM 1632 C CA . ALA B 1 67 ? 7.129 6.664 8.414 1 98.69 67 ALA B CA 1
ATOM 1633 C C . ALA B 1 67 ? 7.02 6.59 9.93 1 98.69 67 ALA B C 1
ATOM 1635 O O . ALA B 1 67 ? 7.605 5.711 10.562 1 98.69 67 ALA B O 1
ATOM 1636 N N . LEU B 1 68 ? 6.285 7.441 10.508 1 97.88 68 LEU B N 1
ATOM 1637 C CA . LEU B 1 68 ? 6.145 7.461 11.961 1 97.88 68 LEU B CA 1
ATOM 1638 C C . LEU B 1 68 ? 4.699 7.727 12.367 1 97.88 68 LEU B C 1
ATOM 1640 O O . LEU B 1 68 ? 3.928 8.297 11.586 1 97.88 68 LEU B O 1
ATOM 1644 N N . LEU B 1 69 ? 4.395 7.297 13.562 1 96.44 69 LEU B N 1
ATOM 1645 C CA . LEU B 1 69 ? 3.102 7.637 14.148 1 96.44 69 LEU B CA 1
ATOM 1646 C C . LEU B 1 69 ? 3.133 9.031 14.766 1 96.44 69 LEU B C 1
ATOM 1648 O O . LEU B 1 69 ? 4.121 9.414 15.398 1 96.44 69 LEU B O 1
ATOM 1652 N N . GLY B 1 70 ? 2.057 9.695 14.531 1 94.94 70 GLY B N 1
ATOM 1653 C CA . GLY B 1 70 ? 1.945 11.008 15.141 1 94.94 70 GLY B CA 1
ATOM 1654 C C . GLY B 1 70 ? 1.923 10.953 16.656 1 94.94 70 GLY B C 1
ATOM 1655 O O . GLY B 1 70 ? 2.154 9.898 17.25 1 94.94 70 GLY B O 1
ATOM 1656 N N . HIS B 1 71 ? 1.807 12.117 17.188 1 92.44 71 HIS B N 1
ATOM 1657 C CA . HIS B 1 71 ? 1.727 12.266 18.641 1 92.44 71 HIS B CA 1
ATOM 1658 C C . HIS B 1 71 ? 0.289 12.125 19.125 1 92.44 71 HIS B C 1
ATOM 1660 O O . HIS B 1 71 ? -0.653 12.438 18.391 1 92.44 71 HIS B O 1
ATOM 1666 N N . GLU B 1 72 ? 0.119 11.734 20.359 1 90.12 72 GLU B N 1
ATOM 1667 C CA . GLU B 1 72 ? -1.205 11.445 20.906 1 90.12 72 GLU B CA 1
ATOM 1668 C C . GLU B 1 72 ? -2.037 12.719 21.031 1 90.12 72 GLU B C 1
ATOM 1670 O O . GLU B 1 72 ? -3.258 12.688 20.859 1 90.12 72 GLU B O 1
ATOM 1675 N N . SER B 1 73 ? -1.364 13.828 21.281 1 86.75 73 SER B N 1
ATOM 1676 C CA . SER B 1 73 ? -2.168 15 21.594 1 86.75 73 SER B CA 1
ATOM 1677 C C . SER B 1 73 ? -1.71 16.219 20.797 1 86.75 73 SER B C 1
ATOM 1679 O O . SER B 1 73 ? -2.467 17.172 20.625 1 86.75 73 SER B O 1
ATOM 1681 N N . ASP B 1 74 ? -0.462 16.188 20.359 1 87.81 74 ASP B N 1
ATOM 1682 C CA . ASP B 1 74 ? 0.092 17.359 19.688 1 87.81 74 ASP B CA 1
ATOM 1683 C C . ASP B 1 74 ? 0.766 16.969 18.359 1 87.81 74 ASP B C 1
ATOM 1685 O O . ASP B 1 74 ? 1.875 16.438 18.375 1 87.81 74 ASP B O 1
ATOM 1689 N N . ILE B 1 75 ? 0.153 17.406 17.266 1 83.44 75 ILE B N 1
ATOM 1690 C CA . ILE B 1 75 ? 0.617 16.984 15.945 1 83.44 75 ILE B CA 1
ATOM 1691 C C . ILE B 1 75 ? 1.941 17.672 15.625 1 83.44 75 ILE B C 1
ATOM 1693 O O . ILE B 1 75 ? 2.652 17.266 14.703 1 83.44 75 ILE B O 1
ATOM 1697 N N . PHE B 1 76 ? 2.367 18.656 16.391 1 89.75 76 PHE B N 1
ATOM 1698 C CA . PHE B 1 76 ? 3.557 19.438 16.047 1 89.75 76 PHE B CA 1
ATOM 1699 C C . PHE B 1 76 ? 4.789 18.859 16.734 1 89.75 76 PHE B C 1
ATOM 1701 O O . PHE B 1 76 ? 5.918 19.172 16.359 1 89.75 76 PHE B O 1
ATOM 1708 N N . VAL B 1 77 ? 4.586 18.016 17.688 1 92.12 77 VAL B N 1
ATOM 1709 C CA . VAL B 1 77 ? 5.715 17.422 18.406 1 92.12 77 VAL B CA 1
ATOM 1710 C C . VAL B 1 77 ? 6.605 16.672 17.422 1 92.12 77 VAL B C 1
ATOM 1712 O O . VAL B 1 77 ? 7.801 16.953 17.297 1 92.12 77 VAL B O 1
ATOM 1715 N N . PRO B 1 78 ? 5.973 15.789 16.641 1 94.31 78 PRO B N 1
ATOM 1716 C CA . PRO B 1 78 ? 6.852 15.125 15.672 1 94.31 78 PRO B CA 1
ATOM 1717 C C . PRO B 1 78 ? 7.398 16.078 14.617 1 94.31 78 PRO B C 1
ATOM 1719 O O . PRO B 1 78 ? 8.508 15.883 14.109 1 94.31 78 PRO B O 1
ATOM 1722 N N . ILE B 1 79 ? 6.715 17.078 14.25 1 93.56 79 ILE B N 1
ATOM 1723 C CA . ILE B 1 79 ? 7.164 18.047 13.258 1 93.56 79 ILE B CA 1
ATOM 1724 C C . ILE B 1 79 ? 8.422 18.766 13.758 1 93.56 79 ILE B C 1
ATOM 1726 O O . ILE B 1 79 ? 9.391 18.922 13.016 1 93.56 79 ILE B O 1
ATOM 1730 N N . GLU B 1 80 ? 8.398 19.156 15 1 93.62 80 GLU B N 1
ATOM 1731 C CA . GLU B 1 80 ? 9.539 19.828 15.609 1 93.62 80 GLU B CA 1
ATOM 1732 C C . GLU B 1 80 ? 10.758 18.906 15.656 1 93.62 80 GLU B C 1
ATOM 1734 O O . GLU B 1 80 ? 11.883 19.344 15.406 1 93.62 80 GLU B O 1
ATOM 1739 N N . GLU B 1 81 ? 10.508 17.641 15.953 1 94.06 81 GLU B N 1
ATOM 1740 C CA . GLU B 1 81 ? 11.586 16.672 16.047 1 94.06 81 GLU B CA 1
ATOM 1741 C C . GLU B 1 81 ? 12.234 16.422 14.695 1 94.06 81 GLU B C 1
ATOM 1743 O O . GLU B 1 81 ? 13.461 16.297 14.594 1 94.06 81 GLU B O 1
ATOM 1748 N N . ILE B 1 82 ? 11.398 16.406 13.688 1 95.25 82 ILE B N 1
ATOM 1749 C CA . ILE B 1 82 ? 11.867 16.125 12.336 1 95.25 82 ILE B CA 1
ATOM 1750 C C . ILE B 1 82 ? 12.539 17.359 11.75 1 95.25 82 ILE B C 1
ATOM 1752 O O . ILE B 1 82 ? 13.516 17.25 11 1 95.25 82 ILE B O 1
ATOM 1756 N N . ASP B 1 83 ? 12.023 18.547 12.117 1 94.62 83 ASP B N 1
ATOM 1757 C CA . ASP B 1 83 ? 12.523 19.828 11.625 1 94.62 83 ASP B CA 1
ATOM 1758 C C . ASP B 1 83 ? 12.547 19.859 10.102 1 94.62 83 ASP B C 1
ATOM 1760 O O . ASP B 1 83 ? 13.602 20.062 9.492 1 94.62 83 ASP B O 1
ATOM 1764 N N . PRO B 1 84 ? 11.367 19.719 9.461 1 96.69 84 PRO B N 1
ATOM 1765 C CA . PRO B 1 84 ? 11.305 19.656 8 1 96.69 84 PRO B CA 1
ATOM 1766 C C . PRO B 1 84 ? 11.57 21 7.34 1 96.69 84 PRO B C 1
ATOM 1768 O O . PRO B 1 84 ? 11.43 22.047 7.98 1 96.69 84 PRO B O 1
ATOM 1771 N N . ASP B 1 85 ? 11.984 20.938 6.117 1 97.44 85 ASP B N 1
ATOM 1772 C CA . ASP B 1 85 ? 12.156 22.141 5.312 1 97.44 85 ASP B CA 1
ATOM 1773 C C . ASP B 1 85 ? 10.859 22.531 4.605 1 97.44 85 ASP B C 1
ATOM 1775 O O . ASP B 1 85 ? 10.625 23.703 4.332 1 97.44 85 ASP B O 1
ATOM 1779 N N . VAL B 1 86 ? 10.023 21.516 4.312 1 97.56 86 VAL B N 1
ATOM 1780 C CA . VAL B 1 86 ? 8.773 21.766 3.613 1 97.56 86 VAL B CA 1
ATOM 1781 C C . VAL B 1 86 ? 7.703 20.781 4.102 1 97.56 86 VAL B C 1
ATOM 1783 O O . VAL B 1 86 ? 7.977 19.594 4.297 1 97.56 86 VAL B O 1
ATOM 1786 N N . ILE B 1 87 ? 6.551 21.297 4.375 1 96.75 87 ILE B N 1
ATOM 1787 C CA . ILE B 1 87 ? 5.367 20.484 4.668 1 96.75 87 ILE B CA 1
ATOM 1788 C C . ILE B 1 87 ? 4.438 20.484 3.457 1 96.75 87 ILE B C 1
ATOM 1790 O O . ILE B 1 87 ? 4.094 21.531 2.918 1 96.75 87 ILE B O 1
ATOM 1794 N N . VAL B 1 88 ? 4.09 19.312 3.031 1 96.62 88 VAL B N 1
ATOM 1795 C CA . VAL B 1 88 ? 3.232 19.156 1.861 1 96.62 88 VAL B CA 1
ATOM 1796 C C . VAL B 1 88 ? 1.831 18.719 2.299 1 96.62 88 VAL B C 1
ATOM 1798 O O . VAL B 1 88 ? 1.66 17.672 2.918 1 96.62 88 VAL B O 1
ATOM 1801 N N . LEU B 1 89 ? 0.862 19.516 1.946 1 94.56 89 LEU B N 1
ATOM 1802 C CA . LEU B 1 89 ? -0.529 19.234 2.283 1 94.56 89 LEU B CA 1
ATOM 1803 C C . LEU B 1 89 ? -1.236 18.516 1.131 1 94.56 89 LEU B C 1
ATOM 1805 O O . LEU B 1 89 ? -0.875 18.719 -0.033 1 94.56 89 LEU B O 1
ATOM 1809 N N . GLY B 1 90 ? -2.234 17.688 1.537 1 90.88 90 GLY B N 1
ATOM 1810 C CA . GLY B 1 90 ? -3.068 17.078 0.51 1 90.88 90 GLY B CA 1
ATOM 1811 C C . GLY B 1 90 ? -3.881 18.094 -0.269 1 90.88 90 GLY B C 1
ATOM 1812 O O . GLY B 1 90 ? -4.098 19.219 0.198 1 90.88 90 GLY B O 1
ATOM 1813 N N . HIS B 1 91 ? -4.355 17.672 -1.396 1 84.19 91 HIS B N 1
ATOM 1814 C CA . HIS B 1 91 ? -5.043 18.578 -2.307 1 84.19 91 HIS B CA 1
ATOM 1815 C C . HIS B 1 91 ? -6.312 19.141 -1.671 1 84.19 91 HIS B C 1
ATOM 1817 O O . HIS B 1 91 ? -6.711 20.266 -1.966 1 84.19 91 HIS B O 1
ATOM 1823 N N . ASP B 1 92 ? -6.926 18.344 -0.794 1 73.19 92 ASP B N 1
ATOM 1824 C CA . ASP B 1 92 ? -8.219 18.766 -0.264 1 73.19 92 ASP B CA 1
ATOM 1825 C C . ASP B 1 92 ? -8.062 19.375 1.131 1 73.19 92 ASP B C 1
ATOM 1827 O O . ASP B 1 92 ? -9.062 19.625 1.81 1 73.19 92 ASP B O 1
ATOM 1831 N N . GLN B 1 93 ? -6.902 19.562 1.562 1 74.19 93 GLN B N 1
ATOM 1832 C CA . GLN B 1 93 ? -6.68 20.047 2.922 1 74.19 93 GLN B CA 1
ATOM 1833 C C . GLN B 1 93 ? -6.488 21.562 2.953 1 74.19 93 GLN B C 1
ATOM 1835 O O . GLN B 1 93 ? -5.539 22.062 3.557 1 74.19 93 GLN B O 1
ATOM 1840 N N . HIS B 1 94 ? -7.383 22.391 2.453 1 65.38 94 HIS B N 1
ATOM 1841 C CA . HIS B 1 94 ? -7.266 23.844 2.307 1 65.38 94 HIS B CA 1
ATOM 1842 C C . HIS B 1 94 ? -7.293 24.531 3.664 1 65.38 94 HIS B C 1
ATOM 1844 O O . HIS B 1 94 ? -6.512 25.453 3.912 1 65.38 94 HIS B O 1
ATOM 1850 N N . HIS B 1 95 ? -8.117 24.188 4.523 1 61.62 95 HIS B N 1
ATOM 1851 C CA . HIS B 1 95 ? -8.328 24.906 5.781 1 61.62 95 HIS B CA 1
ATOM 1852 C C . HIS B 1 95 ? -7.16 24.688 6.738 1 61.62 95 HIS B C 1
ATOM 1854 O O . HIS B 1 95 ? -6.926 25.516 7.625 1 61.62 95 HIS B O 1
ATOM 1860 N N . ASP B 1 96 ? -6.316 23.828 6.289 1 71.88 96 ASP B N 1
ATOM 1861 C CA . ASP B 1 96 ? -5.234 23.453 7.195 1 71.88 96 ASP B CA 1
ATOM 1862 C C . ASP B 1 96 ? -3.967 24.25 6.902 1 71.88 96 ASP B C 1
ATOM 1864 O O . ASP B 1 96 ? -3.188 24.531 7.812 1 71.88 96 ASP B O 1
ATOM 1868 N N . GLU B 1 97 ? -3.963 24.859 5.789 1 83.06 97 GLU B N 1
ATOM 1869 C CA . GLU B 1 97 ? -2.699 25.484 5.414 1 83.06 97 GLU B CA 1
ATOM 1870 C C . GLU B 1 97 ? -2.406 26.703 6.285 1 83.06 97 GLU B C 1
ATOM 1872 O O . GLU B 1 97 ? -1.314 26.828 6.848 1 83.06 97 GLU B O 1
ATOM 1877 N N . ALA B 1 98 ? -3.307 27.625 6.492 1 83 98 ALA B N 1
ATOM 1878 C CA . ALA B 1 98 ? -3.113 28.828 7.289 1 83 98 ALA B CA 1
ATOM 1879 C C . ALA B 1 98 ? -2.867 28.484 8.758 1 83 98 ALA B C 1
ATOM 1881 O O . ALA B 1 98 ? -2.029 29.109 9.414 1 83 98 ALA B O 1
ATOM 1882 N N . ALA B 1 99 ? -3.607 27.5 9.148 1 83.94 99 ALA B N 1
ATOM 1883 C CA . ALA B 1 99 ? -3.479 27.078 10.539 1 83.94 99 ALA B CA 1
ATOM 1884 C C . ALA B 1 99 ? -2.098 26.484 10.805 1 83.94 99 ALA B C 1
ATOM 1886 O O . ALA B 1 99 ? -1.479 26.781 11.828 1 83.94 99 ALA B O 1
ATOM 1887 N N . ILE B 1 100 ? -1.641 25.766 9.867 1 87.38 100 ILE B N 1
ATOM 1888 C CA . ILE B 1 100 ? -0.336 25.141 10 1 87.38 100 ILE B CA 1
ATOM 1889 C C . ILE B 1 100 ? 0.764 26.188 9.945 1 87.38 100 ILE B C 1
ATOM 1891 O O . ILE B 1 100 ? 1.683 26.188 10.766 1 87.38 100 ILE B O 1
ATOM 1895 N N . GLU B 1 101 ? 0.647 27.141 9.062 1 88.19 101 GLU B N 1
ATOM 1896 C CA . GLU B 1 101 ? 1.637 28.203 8.938 1 88.19 101 GLU B CA 1
ATOM 1897 C C . GLU B 1 101 ? 1.728 29.031 10.219 1 88.19 101 GLU B C 1
ATOM 1899 O O . GLU B 1 101 ? 2.824 29.359 10.672 1 88.19 101 GLU B O 1
ATOM 1904 N N . ARG B 1 102 ? 0.585 29.312 10.719 1 89.81 102 ARG B N 1
ATOM 1905 C CA . ARG B 1 102 ? 0.536 30.094 11.953 1 89.81 102 ARG B CA 1
ATOM 1906 C C . ARG B 1 102 ? 1.195 29.344 13.102 1 89.81 102 ARG B C 1
ATOM 1908 O O . ARG B 1 102 ? 1.972 29.922 13.867 1 89.81 102 ARG B O 1
ATOM 1915 N N . ALA B 1 103 ? 0.825 28.109 13.172 1 88.31 103 ALA B N 1
ATOM 1916 C CA . ALA B 1 103 ? 1.36 27.297 14.25 1 88.31 103 ALA B CA 1
ATOM 1917 C C . ALA B 1 103 ? 2.875 27.156 14.133 1 88.31 103 ALA B C 1
ATOM 1919 O O . ALA B 1 103 ? 3.588 27.188 15.141 1 88.31 103 ALA B O 1
ATOM 1920 N N . LEU B 1 104 ? 3.375 26.984 12.93 1 90.38 104 LEU B N 1
ATOM 1921 C CA . LEU B 1 104 ? 4.812 26.906 12.688 1 90.38 104 LEU B CA 1
ATOM 1922 C C . LEU B 1 104 ? 5.504 28.203 13.094 1 90.38 104 LEU B C 1
ATOM 1924 O O . LEU B 1 104 ? 6.559 28.172 13.734 1 90.38 104 LEU B O 1
ATOM 1928 N N . GLY B 1 105 ? 4.941 29.297 12.719 1 90.31 105 GLY B N 1
ATOM 1929 C CA . GLY B 1 105 ? 5.469 30.594 13.102 1 90.31 105 GLY B CA 1
ATOM 1930 C C . GLY B 1 105 ? 5.535 30.797 14.602 1 90.31 105 GLY B C 1
ATOM 1931 O O . GLY B 1 105 ? 6.555 31.25 15.133 1 90.31 105 GLY B O 1
ATOM 1932 N N . ASP B 1 106 ? 4.469 30.438 15.242 1 92.12 106 ASP B N 1
ATOM 1933 C CA . ASP B 1 106 ? 4.375 30.578 16.688 1 92.12 106 ASP B CA 1
ATOM 1934 C C . ASP B 1 106 ? 5.461 29.766 17.391 1 92.12 106 ASP B C 1
ATOM 1936 O O . ASP B 1 106 ? 5.926 30.156 18.469 1 92.12 106 ASP B O 1
ATOM 1940 N N . ARG B 1 107 ? 5.867 28.734 16.719 1 90.94 107 ARG B N 1
ATOM 1941 C CA . ARG B 1 107 ? 6.844 27.828 17.328 1 90.94 107 ARG B CA 1
ATOM 1942 C C . ARG B 1 107 ? 8.25 28.125 16.812 1 90.94 107 ARG B C 1
ATOM 1944 O O . ARG B 1 107 ? 9.219 27.5 17.25 1 90.94 107 ARG B O 1
ATOM 1951 N N . GLY B 1 108 ? 8.305 29.031 15.883 1 89.88 108 GLY B N 1
ATOM 1952 C CA . GLY B 1 108 ? 9.594 29.453 15.352 1 89.88 108 GLY B CA 1
ATOM 1953 C C . GLY B 1 108 ? 10.211 28.438 14.414 1 89.88 108 GLY B C 1
ATOM 1954 O O . GLY B 1 108 ? 11.438 28.281 14.367 1 89.88 108 GLY B O 1
ATOM 1955 N N . ILE B 1 109 ? 9.375 27.625 13.844 1 87.75 109 ILE B N 1
ATOM 1956 C CA . ILE B 1 109 ? 9.859 26.609 12.906 1 87.75 109 ILE B CA 1
ATOM 1957 C C . ILE B 1 109 ? 9.891 27.203 11.492 1 87.75 109 ILE B C 1
ATOM 1959 O O . ILE B 1 109 ? 8.859 27.656 10.984 1 87.75 109 ILE B O 1
ATOM 1963 N N . ASP B 1 110 ? 11.055 27.297 10.938 1 89.44 110 ASP B N 1
ATOM 1964 C CA . ASP B 1 110 ? 11.211 27.75 9.555 1 89.44 110 ASP B CA 1
ATOM 1965 C C . ASP B 1 110 ? 10.961 26.609 8.57 1 89.44 110 ASP B C 1
ATOM 1967 O O . ASP B 1 110 ? 11.852 25.797 8.32 1 89.44 110 ASP B O 1
ATOM 1971 N N . CYS B 1 111 ? 9.836 26.531 8.055 1 93.25 111 CYS B N 1
ATOM 1972 C CA . CYS B 1 111 ? 9.391 25.438 7.188 1 93.25 111 CYS B CA 1
ATOM 1973 C C . CYS B 1 111 ? 8.406 25.953 6.141 1 93.25 111 CYS B C 1
ATOM 1975 O O . CYS B 1 111 ? 7.473 26.688 6.465 1 93.25 111 CYS B O 1
ATOM 1977 N N . GLY B 1 112 ? 8.656 25.656 4.852 1 94.06 112 GLY B N 1
ATOM 1978 C CA . GLY B 1 112 ? 7.695 25.984 3.814 1 94.06 112 GLY B CA 1
ATOM 1979 C C . GLY B 1 112 ? 6.484 25.078 3.809 1 94.06 112 GLY B C 1
ATOM 1980 O O . GLY B 1 112 ? 6.555 23.938 4.262 1 94.06 112 GLY B O 1
ATOM 1981 N N . VAL B 1 113 ? 5.332 25.672 3.381 1 94.5 113 VAL B N 1
ATOM 1982 C CA . VAL B 1 113 ? 4.117 24.891 3.223 1 94.5 113 VAL B CA 1
ATOM 1983 C C . VAL B 1 113 ? 3.713 24.844 1.751 1 94.5 113 VAL B C 1
ATOM 1985 O O . VAL B 1 113 ? 3.621 25.891 1.097 1 94.5 113 VAL B O 1
ATOM 1988 N N . ARG B 1 114 ? 3.564 23.688 1.24 1 94.12 114 ARG B N 1
ATOM 1989 C CA . ARG B 1 114 ? 3.141 23.469 -0.138 1 94.12 114 ARG B CA 1
ATOM 1990 C C . ARG B 1 114 ? 1.944 22.516 -0.197 1 94.12 114 ARG B C 1
ATOM 1992 O O . ARG B 1 114 ? 1.553 21.938 0.819 1 94.12 114 ARG B O 1
ATOM 1999 N N . ARG B 1 115 ? 1.37 22.531 -1.42 1 93.69 115 ARG B N 1
ATOM 2000 C CA . ARG B 1 115 ? 0.201 21.672 -1.613 1 93.69 115 ARG B CA 1
ATOM 2001 C C . ARG B 1 115 ? 0.396 20.734 -2.801 1 93.69 115 ARG B C 1
ATOM 2003 O O . ARG B 1 115 ? 0.896 21.156 -3.85 1 93.69 115 ARG B O 1
ATOM 2010 N N . ALA B 1 116 ? 0.011 19.5 -2.566 1 94.5 116 ALA B N 1
ATOM 2011 C CA . ALA B 1 116 ? 0.037 18.547 -3.67 1 94.5 116 ALA B CA 1
ATOM 2012 C C . ALA B 1 116 ? -1.107 18.797 -4.645 1 94.5 116 ALA B C 1
ATOM 2014 O O . ALA B 1 116 ? -2.156 19.328 -4.258 1 94.5 116 ALA B O 1
ATOM 2015 N N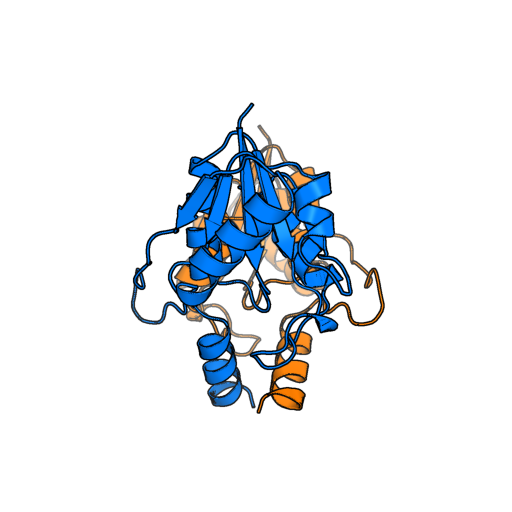 . SER B 1 117 ? -0.923 18.469 -5.863 1 93.44 117 SER B N 1
ATOM 2016 C CA . SER B 1 117 ? -1.937 18.641 -6.902 1 93.44 117 SER B CA 1
ATOM 2017 C C . SER B 1 117 ? -3.018 17.562 -6.797 1 93.44 117 SER B C 1
ATOM 2019 O O . SER B 1 117 ? -2.787 16.5 -6.227 1 93.44 117 SER B O 1
ATOM 2021 N N . PRO B 1 118 ? -4.152 17.938 -7.305 1 91 118 PRO B N 1
ATOM 2022 C CA . PRO B 1 118 ? -5.176 16.891 -7.402 1 91 118 PRO B CA 1
ATOM 2023 C C . PRO B 1 118 ? -4.855 15.852 -8.469 1 91 118 PRO B C 1
ATOM 2025 O O . PRO B 1 118 ? -4.016 16.094 -9.344 1 91 118 PRO B O 1
ATOM 2028 N N . ARG B 1 119 ? -5.418 14.695 -8.344 1 91.81 119 ARG B N 1
ATOM 2029 C CA . ARG B 1 119 ? -5.27 13.617 -9.312 1 91.81 119 ARG B CA 1
ATOM 2030 C C . ARG B 1 119 ? -6.629 13.062 -9.727 1 91.81 119 ARG B C 1
ATOM 2032 O O . ARG B 1 119 ? -7.438 12.695 -8.875 1 91.81 119 ARG B O 1
ATOM 2039 N N . ASP B 1 120 ? -6.809 13.07 -11.047 1 93.38 120 ASP B N 1
ATOM 2040 C CA . ASP B 1 120 ? -8 12.406 -11.57 1 93.38 120 ASP B CA 1
ATOM 2041 C C . ASP B 1 120 ? -7.758 10.914 -11.781 1 93.38 120 ASP B C 1
ATOM 2043 O O . ASP B 1 120 ? -6.613 10.484 -11.945 1 93.38 120 ASP B O 1
ATOM 2047 N N . PRO B 1 121 ? -8.969 10.18 -11.781 1 94.94 121 PRO B N 1
ATOM 2048 C CA . PRO B 1 121 ? -8.797 8.758 -12.078 1 94.94 121 PRO B CA 1
ATOM 2049 C C . PRO B 1 121 ? -8.172 8.516 -13.445 1 94.94 121 PRO B C 1
ATOM 2051 O O . PRO B 1 121 ? -8.492 9.211 -14.414 1 94.94 121 PRO B O 1
ATOM 2054 N N . ALA B 1 122 ? -7.246 7.621 -13.5 1 94.75 122 ALA B N 1
ATOM 2055 C CA . ALA B 1 122 ? -6.547 7.301 -14.742 1 94.75 122 ALA B CA 1
ATOM 2056 C C . ALA B 1 122 ? -7.391 6.379 -15.617 1 94.75 122 ALA B C 1
ATOM 2058 O O . ALA B 1 122 ? -7.172 6.297 -16.828 1 94.75 122 ALA B O 1
ATOM 2059 N N . TYR B 1 123 ? -8.344 5.629 -15.109 1 94.44 123 TYR B N 1
ATOM 2060 C CA . TYR B 1 123 ? -9.258 4.734 -15.812 1 94.44 123 TYR B CA 1
ATOM 2061 C C . TYR B 1 123 ? -10.555 4.555 -15.031 1 94.44 123 TYR B C 1
ATOM 2063 O O . TYR B 1 123 ? -10.617 4.887 -13.844 1 94.44 123 TYR B O 1
ATOM 2071 N N . ASP B 1 124 ? -11.539 4.031 -15.773 1 91.94 124 ASP B N 1
ATOM 2072 C CA . ASP B 1 124 ? -12.844 3.809 -15.156 1 91.94 124 ASP B CA 1
ATOM 2073 C C . ASP B 1 124 ? -12.742 2.816 -14 1 91.94 124 ASP B C 1
ATOM 2075 O O . ASP B 1 124 ? -12.141 1.75 -14.141 1 91.94 124 ASP B O 1
ATOM 2079 N N . GLY B 1 125 ? -13.258 3.254 -12.852 1 92.69 125 GLY B N 1
ATOM 2080 C CA . GLY B 1 125 ? -13.312 2.334 -11.727 1 92.69 125 GLY B CA 1
ATOM 2081 C C . GLY B 1 125 ? -12.211 2.564 -10.711 1 92.69 125 GLY B C 1
ATOM 2082 O O . GLY B 1 125 ? -12.203 1.958 -9.641 1 92.69 125 GLY B O 1
ATOM 2083 N N . GLU B 1 126 ? -11.234 3.389 -11.133 1 96.38 126 GLU B N 1
ATOM 2084 C CA . GLU B 1 126 ? -10.188 3.695 -10.172 1 96.38 126 GLU B CA 1
ATOM 2085 C C . GLU B 1 126 ? -10.734 4.453 -8.969 1 96.38 126 GLU B C 1
ATOM 2087 O O . GLU B 1 126 ? -11.492 5.414 -9.133 1 96.38 126 GLU B O 1
ATOM 2092 N N . LEU B 1 127 ? -10.414 3.98 -7.801 1 96.56 127 LEU B N 1
ATOM 2093 C CA . LEU B 1 127 ? -10.867 4.609 -6.562 1 96.56 127 LEU B CA 1
ATOM 2094 C C . LEU B 1 127 ? -9.734 5.363 -5.887 1 96.56 127 LEU B C 1
ATOM 2096 O O . LEU B 1 127 ? -8.711 4.77 -5.535 1 96.56 127 LEU B O 1
ATOM 2100 N N . LEU B 1 128 ? -9.953 6.66 -5.605 1 95.31 128 LEU B N 1
ATOM 2101 C CA . LEU B 1 128 ? -8.875 7.523 -5.16 1 95.31 128 LEU B CA 1
ATOM 2102 C C . LEU B 1 128 ? -9.07 7.945 -3.707 1 95.31 128 LEU B C 1
ATOM 2104 O O . LEU B 1 128 ? -8.406 8.867 -3.225 1 95.31 128 LEU B O 1
ATOM 2108 N N . SER B 1 129 ? -10.023 7.25 -3.014 1 93.31 129 SER B N 1
ATOM 2109 C CA . SER B 1 129 ? -10.25 7.598 -1.613 1 93.31 129 SER B CA 1
ATOM 2110 C C . SER B 1 129 ? -10.727 6.387 -0.814 1 93.31 129 SER B C 1
ATOM 2112 O O . SER B 1 129 ? -11.383 5.496 -1.356 1 93.31 129 SER B O 1
ATOM 2114 N N . THR B 1 130 ? -10.391 6.398 0.443 1 94.12 130 THR B N 1
ATOM 2115 C CA . THR B 1 130 ? -10.828 5.359 1.368 1 94.12 130 THR B CA 1
ATOM 2116 C C . THR B 1 130 ? -12.352 5.266 1.401 1 94.12 130 THR B C 1
ATOM 2118 O O . THR B 1 130 ? -12.914 4.168 1.39 1 94.12 130 THR B O 1
ATOM 2121 N N . GLY B 1 131 ? -13 6.465 1.408 1 94.25 131 GLY B N 1
ATOM 2122 C CA . GLY B 1 131 ? -14.453 6.488 1.451 1 94.25 131 GLY B CA 1
ATOM 2123 C C . GLY B 1 131 ? -15.094 5.715 0.315 1 94.25 131 GLY B C 1
ATOM 2124 O O . GLY B 1 131 ? -16.016 4.926 0.538 1 94.25 131 GLY B O 1
ATOM 2125 N N . ARG B 1 132 ? -14.594 5.879 -0.863 1 95.44 132 ARG B N 1
ATOM 2126 C CA . ARG B 1 132 ? -15.156 5.207 -2.031 1 95.44 132 ARG B CA 1
ATOM 2127 C C . ARG B 1 132 ? -14.891 3.707 -1.979 1 95.44 132 ARG B C 1
ATOM 2129 O O . ARG B 1 132 ? -15.719 2.91 -2.426 1 95.44 132 ARG B O 1
ATOM 2136 N N . ILE B 1 133 ? -13.758 3.307 -1.504 1 97.06 133 ILE B N 1
ATOM 2137 C CA . ILE B 1 133 ? -13.438 1.892 -1.348 1 97.06 133 ILE B CA 1
ATOM 2138 C C . ILE B 1 133 ? -14.398 1.251 -0.351 1 97.06 133 ILE B C 1
ATOM 2140 O O . ILE B 1 133 ? -14.953 0.178 -0.612 1 97.06 133 ILE B O 1
ATOM 2144 N N . VAL B 1 134 ? -14.586 1.921 0.774 1 96.94 134 VAL B N 1
ATOM 2145 C CA . VAL B 1 134 ? -15.484 1.425 1.808 1 96.94 134 VAL B CA 1
ATOM 2146 C C . VAL B 1 134 ? -16.906 1.298 1.243 1 96.94 134 VAL B C 1
ATOM 2148 O O . VAL B 1 134 ? -17.578 0.289 1.462 1 96.94 134 VAL B O 1
ATOM 2151 N N . ASP B 1 135 ? -17.344 2.328 0.492 1 97.12 135 ASP B N 1
ATOM 2152 C CA . ASP B 1 135 ? -18.672 2.289 -0.126 1 97.12 135 ASP B CA 1
ATOM 2153 C C . ASP B 1 135 ? -18.828 1.058 -1.016 1 97.12 135 ASP B C 1
ATOM 2155 O O . ASP B 1 135 ? -19.844 0.365 -0.956 1 97.12 135 ASP B O 1
ATOM 2159 N N . ARG B 1 136 ? -17.859 0.788 -1.793 1 96.94 136 ARG B N 1
ATOM 2160 C CA . ARG B 1 136 ? -17.906 -0.35 -2.705 1 96.94 136 ARG B CA 1
ATOM 2161 C C . ARG B 1 136 ? -17.906 -1.667 -1.937 1 96.94 136 ARG B C 1
ATOM 2163 O O . ARG B 1 136 ? -18.609 -2.611 -2.318 1 96.94 136 ARG B O 1
ATOM 2170 N N . ILE B 1 137 ? -17.078 -1.743 -0.88 1 96.94 137 ILE B N 1
ATOM 2171 C CA . ILE B 1 137 ? -17.047 -2.945 -0.054 1 96.94 137 ILE B CA 1
ATOM 2172 C C . ILE B 1 137 ? -18.422 -3.195 0.561 1 96.94 137 ILE B C 1
ATOM 2174 O O . ILE B 1 137 ? -18.922 -4.32 0.54 1 96.94 137 ILE B O 1
ATOM 2178 N N . CYS B 1 138 ? -19.047 -2.168 1.081 1 97.31 138 CYS B N 1
ATOM 2179 C CA . CYS B 1 138 ? -20.359 -2.299 1.683 1 97.31 138 CYS B CA 1
ATOM 2180 C C . CYS B 1 138 ? -21.391 -2.758 0.653 1 97.31 138 CYS B C 1
ATOM 2182 O O . CYS B 1 138 ? -22.25 -3.584 0.956 1 97.31 138 CYS B O 1
ATOM 2184 N N . GLU B 1 139 ? -21.266 -2.225 -0.49 1 96.12 139 GLU B N 1
ATOM 2185 C CA . GLU B 1 139 ? -22.203 -2.551 -1.559 1 96.12 139 GLU B CA 1
ATOM 2186 C C . GLU B 1 139 ? -22.016 -3.986 -2.041 1 96.12 139 GLU B C 1
ATOM 2188 O O . GLU B 1 139 ? -23 -4.695 -2.293 1 96.12 139 GLU B O 1
ATOM 2193 N N . ARG B 1 140 ? -20.75 -4.41 -2.072 1 94.44 140 ARG B N 1
ATOM 2194 C CA . ARG B 1 140 ? -20.484 -5.652 -2.789 1 94.44 140 ARG B CA 1
ATOM 2195 C C . ARG B 1 140 ? -20.219 -6.801 -1.818 1 94.44 140 ARG B C 1
ATOM 2197 O O . ARG B 1 140 ? -20.312 -7.969 -2.197 1 94.44 140 ARG B O 1
ATOM 2204 N N . ARG B 1 141 ? -19.859 -6.449 -0.571 1 93.38 141 ARG B N 1
ATOM 2205 C CA . ARG B 1 141 ? -19.375 -7.527 0.284 1 93.38 141 ARG B CA 1
ATOM 2206 C C . ARG B 1 141 ? -20.219 -7.648 1.546 1 93.38 141 ARG B C 1
ATOM 2208 O O . ARG B 1 141 ? -20.062 -8.602 2.314 1 93.38 141 ARG B O 1
ATOM 2215 N N . CYS B 1 142 ? -20.969 -6.668 1.821 1 91.75 142 CYS B N 1
ATOM 2216 C CA . CYS B 1 142 ? -21.703 -6.691 3.082 1 91.75 142 CYS B CA 1
ATOM 2217 C C . CYS B 1 142 ? -23.203 -6.832 2.836 1 91.75 142 CYS B C 1
ATOM 2219 O O . CYS B 1 142 ? -23.703 -6.414 1.793 1 91.75 142 CYS B O 1
#

Sequence (284 aa):
MVRALAQGTFDLLHPGHIHYLEEAARMGDELYVIVARSANVTHKRAPVLDGRQRRDMIGALEVVDHALLGHESDIFVPIEEIDPDVIVLGHDQHHDEAAIERALGDRGIDCGVRRASPRDPAYDGELLSTGRIVDRICERRCMVRALAQGTFDLLHPGHIHYLEEAARMGDELYVIVARSANVTHKRAPVLDGRQRRDMIGALEVVDHALLGHESDIFVPIEEIDPDVIVLGHDQHHDEAAIERALGDRGIDCGVRRASPRDPAYDGELLSTGRIVDRICERRC